Protein AF-A0A3S4YHD9-F1 (afdb_monomer)

Sequence (183 aa):
MLIAIYFLRNQIKPIQQLAEAAESFGRGRPLPKEFQPQGADEVRRAGIAFLRMRKRIERQIKQRTMMLSGVSHDLRTILTRFKLQLALANTDFDIKPLEQDVSDMQNMLEDYLAFAHGEGSESVKTFDLNALMQKFPPMPIFTNVNFPIVLKVLHTYKSALVPSPTSLIILYQMHFVMRTLST

Mean predicted aligned error: 16.51 Å

InterPro domains:
  IPR003660 HAMP domain [PF00672] (7-58)
  IPR003660 HAMP domain [PS50885] (9-62)
  IPR003660 HAMP domain [SM00304] (9-62)
  IPR003661 Signal transduction histidine kinase, dimerisation/phosphoacceptor domain [SM00388] (63-121)
  IPR003661 Signal transduction histidine kinase, dimerisation/phosphoacceptor domain [cd00082] (61-116)
  IPR036097 Signal transduction histidine kinase, dimerisation/phosphoacceptor domain superfamily [SSF47384] (48-119)
  IPR050980 Two-component sensor histidine kinase [PTHR44936] (2-134)

Organism: Bartonella vinsonii (NCBI:txid33047)

pLDDT: mean 72.31, std 20.73, range [28.72, 96.81]

Radius of gyration: 26.84 Å; Cα contacts (8 Å, |Δi|>4): 56; chains: 1; bounding box: 60×34×79 Å

Secondary structure (DSSP, 8-state):
-HHHHHHHHHHHHHHHHHHHHHHHHHTTPPPPTT----SSHHHHHHHHHHHHHHHHHHHHHHHHHHHHHHHHHHHHHHHHHHHHHHHT---SS--HHHHHHHHHHHHHHHHHHHHHH-STT-------HHHHHHHS---TT-SS----------SS-SS-----HHHHHHHHHHHHHHHHT--

Nearest PDB structures (foldseek):
  4cti-assembly1_D  TM=7.593E-01  e=7.939E-04  Archaeoglobus fulgidus
  4cti-assembly2_B  TM=7.396E-01  e=3.333E-03  Archaeoglobus fulgidus
  3zcc-assembly1_A  TM=6.642E-01  e=1.038E-02  Archaeoglobus fulgidus

Foldseek 3Di:
DVVVVVLVCQQVVLVVLLVQQLVCVVVVHDRDPPNAQDHDPVSSVVSVVVVVVSVVVVVVLVVVLVVLVVVLVVLVVVLVVVLVCLVPDPDPDDCVVVNVVSVVVNVVSVVVNDPSNDVPPPDPDDDDPVVVVVVDDPDPPPDDDPDPPPVPPDDPDPDDDDDDVVNVVVVVVVVVVVVVVPD

Solvent-accessible surface area (backbone atoms only — not comparable to full-atom values): 11254 Å² total; per-residue (Å²): 108,70,67,58,54,51,54,51,52,58,51,47,52,42,54,53,48,48,50,52,35,52,51,29,48,75,70,74,40,74,64,57,94,81,69,66,68,43,64,52,71,68,51,24,50,50,38,50,51,48,53,53,51,50,56,50,50,56,49,53,53,52,51,52,48,52,51,51,54,52,52,49,55,53,50,52,53,52,52,52,51,50,54,51,51,57,77,66,56,88,61,100,62,87,54,64,67,59,55,48,53,56,50,50,54,50,52,56,48,52,52,52,47,51,59,68,70,38,84,75,74,70,72,92,65,94,72,62,67,69,64,54,57,69,72,44,76,85,71,90,83,76,82,86,72,95,64,83,80,75,75,83,75,80,90,86,78,90,68,88,78,79,88,49,76,68,58,55,51,54,55,52,51,52,54,50,56,59,61,65,72,74,111

Structure (mmCIF, N/CA/C/O backbone):
data_AF-A0A3S4YHD9-F1
#
_entry.id   AF-A0A3S4YHD9-F1
#
loop_
_atom_site.group_PDB
_atom_site.id
_a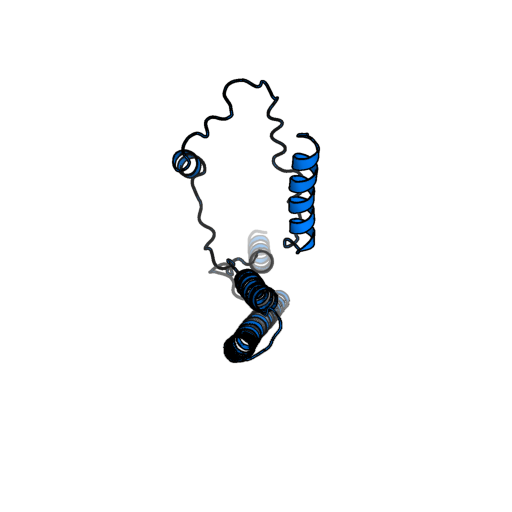tom_site.type_symbol
_atom_site.label_atom_id
_atom_site.label_alt_id
_atom_site.label_comp_id
_atom_site.label_asym_id
_atom_site.label_entity_id
_atom_site.label_seq_id
_atom_site.pdbx_PDB_ins_code
_atom_site.Cartn_x
_atom_site.Cartn_y
_atom_site.Cartn_z
_atom_site.occupancy
_atom_site.B_iso_or_equiv
_atom_site.auth_seq_id
_atom_site.auth_comp_id
_atom_site.auth_asym_id
_atom_site.auth_atom_id
_atom_site.pdbx_PDB_model_num
ATOM 1 N N . MET A 1 1 ? 29.961 3.317 -39.508 1.00 77.06 1 MET A N 1
ATOM 2 C CA . MET A 1 1 ? 30.140 3.393 -38.037 1.00 77.06 1 MET A CA 1
ATOM 3 C C . MET A 1 1 ? 29.088 4.265 -37.355 1.00 77.06 1 MET A C 1
ATOM 5 O O . MET A 1 1 ? 28.378 3.748 -36.506 1.00 77.06 1 MET A O 1
ATOM 9 N N . LEU A 1 2 ? 28.898 5.530 -37.755 1.00 88.56 2 LEU A N 1
ATOM 10 C CA . LEU A 1 2 ? 27.907 6.430 -37.130 1.00 88.56 2 LEU A CA 1
ATOM 11 C C . LEU A 1 2 ? 26.456 5.908 -37.170 1.00 88.56 2 LEU A C 1
ATOM 13 O O . LEU A 1 2 ? 25.762 5.963 -36.160 1.00 88.56 2 LEU A O 1
ATOM 17 N N . ILE A 1 3 ? 26.028 5.321 -38.294 1.00 84.00 3 ILE A N 1
ATOM 18 C CA . ILE A 1 3 ? 24.687 4.724 -38.439 1.00 84.00 3 ILE A CA 1
ATOM 19 C C . ILE A 1 3 ? 24.497 3.551 -37.461 1.00 84.00 3 ILE A C 1
ATOM 21 O O . ILE A 1 3 ? 23.483 3.477 -36.776 1.00 84.00 3 ILE A O 1
ATOM 25 N N . ALA A 1 4 ? 25.498 2.675 -37.321 1.00 80.75 4 ALA A N 1
ATOM 26 C CA . ALA A 1 4 ? 25.444 1.550 -36.385 1.00 80.75 4 ALA A CA 1
ATOM 27 C C . ALA A 1 4 ? 25.359 2.018 -34.920 1.00 80.75 4 ALA A C 1
ATOM 29 O O . ALA A 1 4 ? 24.565 1.483 -34.150 1.00 80.75 4 ALA A O 1
ATOM 30 N N . ILE A 1 5 ? 26.116 3.059 -34.550 1.00 84.06 5 ILE A N 1
ATOM 31 C CA . ILE A 1 5 ? 26.059 3.674 -33.213 1.00 84.06 5 ILE A CA 1
ATOM 32 C C . ILE A 1 5 ? 24.671 4.274 -32.949 1.00 84.06 5 ILE A C 1
ATOM 34 O O . ILE A 1 5 ? 24.128 4.109 -31.856 1.00 84.06 5 ILE A O 1
ATOM 38 N N . TYR A 1 6 ? 24.079 4.939 -33.943 1.00 85.31 6 TYR A N 1
ATOM 39 C CA . TYR A 1 6 ? 22.731 5.497 -33.840 1.00 85.31 6 TYR A CA 1
ATOM 40 C C . TYR A 1 6 ? 21.672 4.402 -33.631 1.00 85.31 6 TYR A C 1
ATOM 42 O O . TYR A 1 6 ? 20.875 4.490 -32.696 1.00 85.31 6 TYR A O 1
ATOM 50 N N . PHE A 1 7 ? 21.716 3.325 -34.424 1.00 82.06 7 PHE A N 1
ATOM 51 C CA . PHE A 1 7 ? 20.821 2.174 -34.270 1.00 82.06 7 PHE A CA 1
ATOM 52 C C . PHE A 1 7 ? 20.965 1.499 -32.899 1.00 82.06 7 PHE A C 1
ATOM 54 O O . PHE A 1 7 ? 19.960 1.248 -32.235 1.00 82.06 7 PHE A O 1
ATOM 61 N N . LEU A 1 8 ? 22.196 1.259 -32.434 1.00 81.88 8 LEU A N 1
ATOM 62 C CA . LEU A 1 8 ? 22.464 0.682 -31.111 1.00 81.88 8 LEU A CA 1
ATOM 63 C C . LEU A 1 8 ? 21.909 1.555 -29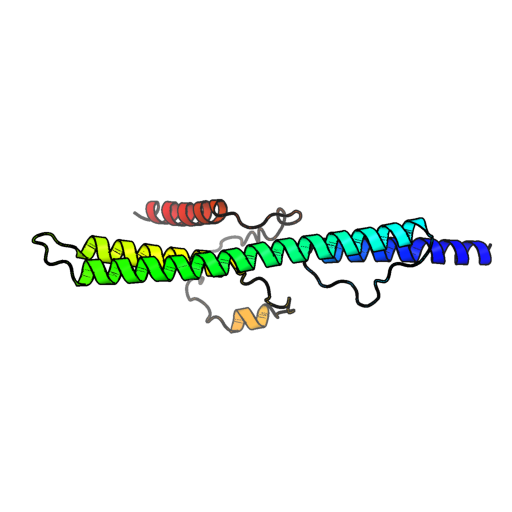.982 1.00 81.88 8 LEU A C 1
ATOM 65 O O . LEU A 1 8 ? 21.234 1.050 -29.086 1.00 81.88 8 LEU A O 1
ATOM 69 N N . ARG A 1 9 ? 22.123 2.874 -30.039 1.00 77.50 9 ARG A N 1
ATOM 70 C CA . ARG A 1 9 ? 21.560 3.802 -29.047 1.00 77.50 9 ARG A CA 1
ATOM 71 C C . ARG A 1 9 ? 20.034 3.772 -29.033 1.00 77.50 9 ARG A C 1
ATOM 73 O O . ARG A 1 9 ? 19.443 3.784 -27.953 1.00 77.50 9 ARG A O 1
ATOM 80 N N . ASN A 1 10 ? 19.404 3.683 -30.203 1.00 77.88 10 ASN A N 1
ATOM 81 C CA . ASN A 1 10 ? 17.950 3.607 -30.312 1.00 77.88 10 ASN A CA 1
ATOM 82 C C . ASN A 1 10 ? 17.375 2.284 -29.764 1.00 77.88 10 ASN A C 1
ATOM 84 O O . ASN A 1 10 ? 16.240 2.265 -29.296 1.00 77.88 10 ASN A O 1
ATOM 88 N N . GLN A 1 11 ? 18.154 1.197 -29.764 1.00 80.75 11 GLN A N 1
ATOM 89 C CA . GLN A 1 11 ? 17.757 -0.087 -29.168 1.00 80.75 11 GLN A CA 1
ATOM 90 C C . GLN A 1 11 ? 17.995 -0.161 -27.652 1.00 80.75 11 GLN A C 1
ATOM 92 O O . GLN A 1 11 ? 17.222 -0.797 -26.939 1.00 80.75 11 GLN A O 1
ATOM 97 N N . ILE A 1 12 ? 19.034 0.506 -27.141 1.00 85.62 12 ILE A N 1
ATOM 98 C CA . ILE A 1 12 ? 19.397 0.465 -25.714 1.00 85.62 12 ILE A CA 1
ATOM 99 C C . ILE A 1 12 ? 18.520 1.405 -24.875 1.00 85.62 12 ILE A C 1
ATOM 101 O O . ILE A 1 12 ? 18.136 1.055 -23.757 1.00 85.62 12 ILE A O 1
ATOM 105 N N . LYS A 1 13 ? 18.159 2.582 -25.404 1.00 88.31 13 LYS A N 1
ATOM 106 C CA . LYS A 1 13 ? 17.367 3.585 -24.669 1.00 88.31 13 LYS A CA 1
ATOM 107 C C . LYS A 1 13 ? 16.034 3.029 -24.118 1.00 88.31 13 LYS A C 1
ATOM 109 O O . LYS A 1 13 ? 15.761 3.251 -22.939 1.00 88.31 13 LYS A O 1
ATOM 114 N N . PRO A 1 14 ? 15.226 2.262 -24.878 1.00 88.50 14 PRO A N 1
ATOM 115 C CA . PRO A 1 14 ? 13.980 1.686 -24.365 1.00 88.50 14 PRO A CA 1
ATOM 116 C C . PRO A 1 14 ? 14.174 0.666 -23.232 1.00 88.50 14 PRO A C 1
ATOM 118 O O . PRO A 1 14 ? 13.319 0.549 -22.356 1.00 88.50 14 PRO A O 1
ATOM 121 N N . ILE A 1 15 ? 15.307 -0.045 -23.210 1.00 90.75 15 ILE A N 1
ATOM 122 C CA . ILE A 1 15 ? 15.641 -0.994 -22.136 1.00 90.75 15 ILE A CA 1
ATOM 123 C C . ILE A 1 15 ? 15.920 -0.237 -20.834 1.00 90.75 15 ILE A C 1
ATOM 125 O O . ILE A 1 15 ? 15.406 -0.609 -19.781 1.00 90.75 15 ILE A O 1
ATOM 129 N N . GLN A 1 16 ? 16.688 0.853 -20.911 1.00 90.75 16 GLN A N 1
ATOM 130 C CA . GLN A 1 16 ? 16.972 1.708 -19.754 1.00 90.75 16 GLN A CA 1
ATOM 131 C C . GLN A 1 16 ? 15.691 2.327 -19.186 1.00 90.75 16 GLN A C 1
ATOM 133 O O . GLN A 1 16 ? 15.480 2.294 -17.977 1.00 90.75 16 GLN A O 1
ATOM 138 N N . GLN A 1 17 ? 14.795 2.803 -20.056 1.00 91.75 17 GLN A N 1
ATOM 139 C CA . GLN A 1 17 ? 13.496 3.343 -19.641 1.00 91.75 17 GLN A CA 1
ATOM 140 C C . GLN A 1 17 ? 12.617 2.291 -18.948 1.00 91.75 17 GLN A C 1
ATOM 142 O O . GLN A 1 17 ? 11.952 2.602 -17.961 1.00 91.75 17 GLN A O 1
ATOM 147 N N . LEU A 1 18 ? 12.618 1.041 -19.427 1.00 92.88 18 LEU A N 1
ATOM 148 C CA . LEU A 1 18 ? 11.908 -0.058 -18.767 1.00 92.88 18 LEU A CA 1
ATOM 149 C C . LEU A 1 18 ? 12.493 -0.374 -17.384 1.00 92.88 18 LEU A C 1
ATOM 151 O O . LEU A 1 18 ? 11.732 -0.572 -16.437 1.00 92.88 18 LEU A O 1
ATOM 155 N N . ALA A 1 19 ? 13.820 -0.394 -17.257 1.00 92.56 19 ALA A N 1
ATOM 156 C CA . ALA A 1 19 ? 14.491 -0.621 -15.980 1.00 92.56 19 ALA A CA 1
ATOM 157 C C . ALA A 1 19 ? 14.166 0.488 -14.964 1.00 92.56 19 ALA A C 1
ATOM 159 O O . ALA A 1 19 ? 13.775 0.195 -13.835 1.00 92.56 19 ALA A O 1
ATOM 160 N N . GLU A 1 20 ? 14.235 1.753 -15.384 1.00 92.81 20 GLU A N 1
ATOM 161 C CA . GLU A 1 20 ? 13.899 2.908 -14.546 1.00 92.81 20 GLU A CA 1
ATOM 162 C C . GLU A 1 20 ? 12.425 2.898 -14.113 1.00 92.81 20 GLU A C 1
ATOM 164 O O . GLU A 1 20 ? 12.102 3.187 -12.956 1.00 92.81 20 GLU A O 1
ATOM 169 N N . ALA A 1 21 ? 11.516 2.525 -15.017 1.00 92.69 21 ALA A N 1
ATOM 170 C CA . ALA A 1 21 ? 10.100 2.376 -14.708 1.00 92.69 21 ALA A CA 1
ATOM 171 C C . ALA A 1 21 ? 9.850 1.265 -13.674 1.00 92.69 21 ALA A C 1
ATOM 173 O O . ALA A 1 21 ? 9.070 1.463 -12.737 1.00 92.69 21 ALA A O 1
ATOM 174 N N . ALA A 1 22 ? 10.527 0.122 -13.812 1.00 92.81 22 ALA A N 1
ATOM 175 C CA . ALA A 1 22 ? 10.431 -0.989 -12.870 1.00 92.81 22 ALA A CA 1
ATOM 176 C C . ALA A 1 22 ? 10.993 -0.628 -11.489 1.00 92.81 22 ALA A C 1
ATOM 178 O O . ALA A 1 22 ? 10.355 -0.914 -10.476 1.00 92.81 22 ALA A O 1
ATOM 179 N N . GLU A 1 23 ? 12.136 0.055 -11.437 1.00 92.38 23 GLU A N 1
ATOM 180 C CA . GLU A 1 23 ? 12.730 0.525 -10.187 1.00 92.38 23 GLU A CA 1
ATOM 181 C C . GLU A 1 23 ? 11.860 1.590 -9.508 1.00 92.38 23 GLU A C 1
ATOM 183 O O . GLU A 1 23 ? 11.643 1.546 -8.296 1.00 92.38 23 GLU A O 1
ATOM 188 N N . SER A 1 24 ? 11.319 2.534 -10.279 1.00 89.69 24 SER A N 1
ATOM 189 C CA . SER A 1 24 ? 10.412 3.559 -9.759 1.00 89.69 24 SER A CA 1
ATOM 190 C C . SER A 1 24 ? 9.160 2.934 -9.154 1.00 89.69 24 SER A C 1
ATOM 192 O O . SER A 1 24 ? 8.824 3.252 -8.013 1.00 89.69 24 SER A O 1
ATOM 194 N N . PHE A 1 25 ? 8.545 1.977 -9.854 1.00 89.44 25 PHE A N 1
ATOM 195 C CA . PHE A 1 25 ? 7.406 1.226 -9.331 1.00 89.44 25 PHE A CA 1
ATOM 196 C C . PHE A 1 25 ? 7.767 0.418 -8.075 1.00 89.44 25 PHE A C 1
ATOM 198 O O . PHE A 1 25 ? 7.026 0.457 -7.096 1.00 89.44 25 PHE A O 1
ATOM 205 N N . GLY A 1 26 ? 8.923 -0.255 -8.057 1.00 86.19 26 GLY A N 1
ATOM 206 C CA . GLY A 1 26 ? 9.402 -1.003 -6.888 1.00 86.19 26 GLY A CA 1
ATOM 207 C C . GLY A 1 26 ? 9.633 -0.133 -5.647 1.00 86.19 26 GLY A C 1
ATOM 208 O O . GLY A 1 26 ? 9.533 -0.624 -4.527 1.00 86.19 26 GLY A O 1
ATOM 209 N N . ARG A 1 27 ? 9.883 1.168 -5.831 1.00 87.94 27 ARG A N 1
ATOM 210 C CA . ARG A 1 27 ? 10.005 2.163 -4.752 1.00 87.94 27 ARG A CA 1
ATOM 211 C C . ARG A 1 27 ? 8.685 2.877 -4.421 1.00 87.94 27 ARG A C 1
ATOM 213 O O . ARG A 1 27 ? 8.711 3.863 -3.693 1.00 87.94 27 ARG A O 1
ATOM 220 N N . GLY A 1 28 ? 7.555 2.447 -4.988 1.00 84.12 28 GLY A N 1
ATOM 221 C CA . GLY A 1 28 ? 6.253 3.098 -4.797 1.00 84.12 28 GLY A CA 1
ATOM 222 C C . GLY A 1 28 ? 6.150 4.495 -5.422 1.00 84.12 28 GLY A C 1
ATOM 223 O O . GLY A 1 28 ? 5.236 5.249 -5.102 1.00 84.12 28 GLY A O 1
ATOM 224 N N . ARG A 1 29 ? 7.083 4.865 -6.307 1.00 83.88 29 ARG A N 1
ATOM 225 C CA . ARG A 1 29 ? 7.071 6.154 -7.006 1.00 83.88 29 ARG A CA 1
ATOM 226 C C . ARG A 1 29 ? 6.193 6.068 -8.257 1.00 83.88 29 ARG A C 1
ATOM 228 O O . ARG A 1 29 ? 6.061 4.986 -8.839 1.00 83.88 29 ARG A O 1
ATOM 235 N N . PRO A 1 30 ? 5.611 7.195 -8.708 1.00 81.94 30 PRO A N 1
ATOM 236 C CA . PRO A 1 30 ? 4.909 7.224 -9.981 1.00 81.94 30 PRO A CA 1
ATOM 237 C C . PRO A 1 30 ? 5.847 6.810 -11.118 1.00 81.94 30 PRO A C 1
ATOM 239 O O . PRO A 1 30 ? 7.065 6.993 -11.046 1.00 81.94 30 PRO A O 1
ATOM 242 N N . LEU A 1 31 ? 5.267 6.260 -12.185 1.00 86.44 31 LEU A N 1
ATOM 243 C CA . LEU A 1 31 ? 6.024 5.972 -13.397 1.00 86.44 31 LEU A CA 1
ATOM 244 C C . LEU A 1 31 ? 6.658 7.260 -13.950 1.00 86.44 31 LEU A C 1
ATOM 246 O O . LEU A 1 31 ? 6.025 8.320 -13.884 1.00 86.44 31 LEU A O 1
ATOM 250 N N . PRO A 1 32 ? 7.857 7.173 -14.552 1.00 85.50 32 PRO A N 1
ATOM 251 C CA . PRO A 1 32 ? 8.416 8.280 -15.317 1.00 85.50 32 PRO A CA 1
ATOM 252 C C . PRO A 1 32 ? 7.404 8.761 -16.364 1.00 85.50 32 PRO A C 1
ATOM 254 O O . PRO A 1 32 ? 6.798 7.941 -17.058 1.00 85.50 32 PRO A O 1
ATOM 257 N N . LYS A 1 33 ? 7.221 10.084 -16.496 1.00 76.25 33 LYS A N 1
ATOM 258 C CA . LYS A 1 33 ? 6.221 10.687 -17.406 1.00 76.25 33 LYS A CA 1
ATOM 259 C C . LYS A 1 33 ? 6.366 10.226 -18.862 1.00 76.25 33 LYS A C 1
ATOM 261 O O . LYS A 1 33 ? 5.391 10.219 -19.603 1.00 76.25 33 LYS A O 1
ATOM 266 N N . GLU A 1 34 ? 7.572 9.835 -19.253 1.00 76.56 34 GLU A N 1
ATOM 267 C CA . GLU A 1 34 ? 7.925 9.454 -20.621 1.00 76.56 34 GLU A CA 1
ATOM 268 C C . GLU A 1 34 ? 7.898 7.938 -20.862 1.00 76.56 34 GLU A C 1
ATOM 270 O O . GLU A 1 34 ? 8.195 7.491 -21.971 1.00 76.56 34 GLU A O 1
ATOM 275 N N . PHE A 1 35 ? 7.571 7.117 -19.856 1.00 86.88 35 PHE A N 1
ATOM 276 C CA . PHE A 1 35 ? 7.608 5.669 -20.034 1.00 86.88 35 PHE A CA 1
ATOM 277 C C . PHE A 1 35 ? 6.445 5.180 -20.904 1.00 86.88 35 PHE A C 1
ATOM 279 O O . PHE A 1 35 ? 5.291 5.122 -20.473 1.00 86.88 35 PHE A O 1
ATOM 286 N N . GLN A 1 36 ? 6.777 4.759 -22.122 1.00 88.19 36 GLN A N 1
ATOM 287 C CA . GLN A 1 36 ? 5.880 4.060 -23.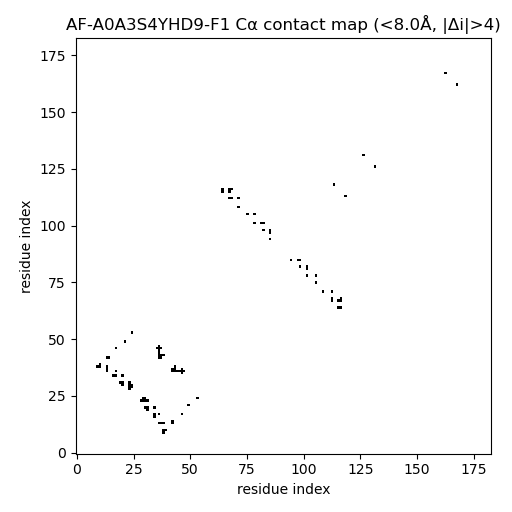033 1.00 88.19 36 GLN A CA 1
ATOM 288 C C . GLN A 1 36 ? 6.590 2.820 -23.586 1.00 88.19 36 GLN A C 1
ATOM 290 O O . GLN A 1 36 ? 7.784 2.893 -23.887 1.00 88.19 36 GLN A O 1
ATOM 295 N N . PRO A 1 37 ? 5.903 1.671 -23.733 1.00 90.56 37 PRO A N 1
ATOM 296 C CA . PRO A 1 37 ? 6.501 0.502 -24.366 1.00 90.56 37 PRO A CA 1
ATOM 297 C C . PRO A 1 37 ? 6.891 0.821 -25.816 1.00 90.56 37 PRO A C 1
ATOM 299 O O . PRO A 1 37 ? 6.028 0.996 -26.673 1.00 90.56 37 PRO A O 1
ATOM 302 N N . GLN A 1 38 ? 8.193 0.881 -26.092 1.00 87.44 38 GLN A N 1
ATOM 303 C CA . GLN A 1 38 ? 8.753 1.233 -27.400 1.00 87.44 38 GLN A CA 1
ATOM 304 C C . GLN A 1 38 ? 10.067 0.481 -27.663 1.00 87.44 38 GLN A C 1
ATOM 306 O O . GLN A 1 38 ? 10.554 -0.245 -26.798 1.00 87.44 38 GLN A O 1
ATOM 311 N N . GLY A 1 39 ? 10.638 0.641 -28.858 1.00 87.44 39 GLY A N 1
ATOM 312 C CA . GLY A 1 39 ? 11.851 -0.069 -29.277 1.00 87.44 39 GLY A CA 1
ATOM 313 C C . GLY A 1 39 ? 11.562 -1.408 -29.953 1.00 87.44 39 GLY A C 1
ATOM 314 O O . GLY A 1 39 ? 10.497 -1.579 -30.551 1.00 87.44 39 GLY A O 1
ATOM 315 N N . ALA A 1 40 ? 12.520 -2.335 -29.865 1.00 88.56 40 ALA A N 1
ATOM 316 C CA . ALA A 1 40 ? 12.408 -3.688 -30.409 1.00 88.56 40 ALA A CA 1
ATOM 317 C C . ALA A 1 40 ? 11.173 -4.432 -29.872 1.00 88.56 40 ALA A C 1
ATOM 319 O O . ALA A 1 40 ? 10.679 -4.143 -28.776 1.00 88.56 40 ALA A O 1
ATOM 320 N N . ASP A 1 41 ? 10.674 -5.400 -30.639 1.00 90.75 41 ASP A N 1
ATOM 321 C CA . ASP A 1 41 ? 9.434 -6.116 -30.328 1.00 90.75 41 ASP A CA 1
ATOM 322 C C . ASP A 1 41 ? 9.497 -6.838 -28.972 1.00 90.75 41 ASP A C 1
ATOM 324 O O . ASP A 1 41 ? 8.519 -6.851 -28.221 1.00 90.75 41 ASP A O 1
ATOM 328 N N . GLU A 1 42 ? 10.653 -7.382 -28.596 1.00 91.50 42 GLU A N 1
ATOM 329 C CA . GLU A 1 42 ? 10.911 -8.003 -27.292 1.00 91.50 42 GLU A CA 1
ATOM 330 C C . GLU A 1 42 ? 10.746 -6.998 -26.150 1.00 91.50 42 GLU A C 1
ATOM 332 O O . GLU A 1 42 ? 10.023 -7.265 -25.188 1.00 91.50 42 GLU A O 1
ATOM 337 N N . VAL A 1 43 ? 11.367 -5.822 -26.277 1.00 92.06 43 VAL A N 1
ATOM 338 C CA . VAL A 1 43 ? 11.342 -4.770 -25.248 1.00 92.06 43 VAL A CA 1
ATOM 339 C C . VAL A 1 43 ? 9.939 -4.190 -25.118 1.00 92.06 43 VAL A C 1
ATOM 341 O O . VAL A 1 43 ? 9.442 -3.995 -24.007 1.00 92.06 43 VAL A O 1
ATOM 344 N N . ARG A 1 44 ? 9.244 -3.995 -26.243 1.00 92.81 44 ARG A N 1
ATOM 345 C CA . ARG A 1 44 ? 7.852 -3.538 -26.259 1.00 92.81 44 ARG A CA 1
ATOM 346 C C . ARG A 1 44 ? 6.929 -4.538 -25.564 1.00 92.81 44 ARG A C 1
ATOM 348 O O . ARG A 1 44 ? 6.129 -4.142 -24.715 1.00 92.81 44 ARG A O 1
ATOM 355 N N . ARG A 1 45 ? 7.062 -5.838 -25.863 1.00 96.06 45 ARG A N 1
ATOM 356 C CA . ARG A 1 45 ? 6.301 -6.907 -25.189 1.00 96.06 45 ARG A CA 1
ATOM 357 C C . ARG A 1 45 ? 6.591 -6.949 -23.690 1.00 96.06 45 ARG A C 1
ATOM 359 O O . ARG A 1 45 ? 5.645 -7.028 -22.904 1.00 96.06 45 ARG A O 1
ATOM 366 N N . ALA A 1 46 ? 7.857 -6.834 -23.291 1.00 95.50 46 ALA A N 1
ATOM 367 C CA . ALA A 1 46 ? 8.250 -6.774 -21.885 1.00 95.50 46 ALA A CA 1
ATOM 368 C C . ALA A 1 46 ? 7.640 -5.553 -21.174 1.00 95.50 46 ALA A C 1
ATOM 370 O O . ALA A 1 46 ? 7.065 -5.695 -20.096 1.00 95.50 46 ALA A O 1
ATOM 371 N N . GLY A 1 47 ? 7.664 -4.376 -21.807 1.00 95.06 47 GLY A N 1
ATOM 372 C CA . GLY A 1 47 ? 7.033 -3.164 -21.281 1.00 95.06 47 GLY A CA 1
ATOM 373 C C . GLY A 1 47 ? 5.520 -3.302 -21.096 1.00 95.06 47 GLY A C 1
ATOM 374 O O . GLY A 1 47 ? 4.983 -2.918 -20.057 1.00 95.06 47 GLY A O 1
ATOM 375 N N . ILE A 1 48 ? 4.821 -3.922 -22.051 1.00 96.25 48 ILE A N 1
ATOM 376 C CA . ILE A 1 48 ? 3.381 -4.211 -21.929 1.00 96.25 48 ILE A CA 1
ATOM 377 C C . ILE A 1 48 ? 3.112 -5.198 -20.784 1.00 96.25 48 ILE A C 1
ATOM 379 O O . ILE A 1 48 ? 2.189 -4.991 -19.990 1.00 96.25 48 ILE A O 1
ATOM 383 N N . ALA A 1 49 ? 3.910 -6.264 -20.673 1.00 96.81 49 ALA A N 1
ATOM 384 C CA . ALA A 1 49 ? 3.787 -7.244 -19.597 1.00 96.81 49 ALA A CA 1
ATOM 385 C C . ALA A 1 49 ? 4.023 -6.605 -18.219 1.00 96.81 49 ALA A C 1
ATOM 387 O O . ALA A 1 49 ? 3.243 -6.840 -17.293 1.00 96.81 49 ALA A O 1
ATOM 388 N N . PHE A 1 50 ? 5.024 -5.729 -18.107 1.00 95.62 50 PHE A N 1
ATOM 389 C CA . PHE A 1 50 ? 5.292 -4.937 -16.910 1.00 95.62 50 PHE A CA 1
ATOM 390 C C . PHE A 1 50 ? 4.097 -4.051 -16.533 1.00 95.62 50 PHE A C 1
ATOM 392 O O . PHE A 1 50 ? 3.626 -4.108 -15.397 1.00 95.62 50 PHE A O 1
ATOM 399 N N . LEU A 1 51 ? 3.531 -3.295 -17.481 1.00 94.56 51 LEU A N 1
ATOM 400 C CA . LEU A 1 51 ? 2.353 -2.459 -17.217 1.00 94.56 51 LEU A CA 1
ATOM 401 C C . LEU A 1 51 ? 1.141 -3.283 -16.766 1.00 94.56 51 LEU A C 1
ATOM 403 O O . LEU A 1 51 ? 0.391 -2.856 -15.883 1.00 94.56 51 LEU A O 1
ATOM 407 N N . ARG A 1 52 ? 0.954 -4.479 -17.334 1.00 96.31 52 ARG A N 1
ATOM 408 C CA . ARG A 1 52 ? -0.105 -5.408 -16.919 1.00 96.31 52 ARG A CA 1
ATOM 409 C C . ARG A 1 52 ? 0.128 -5.926 -15.498 1.00 96.31 52 ARG A C 1
ATOM 411 O O . ARG A 1 52 ? -0.817 -5.956 -14.709 1.00 96.31 52 ARG A O 1
ATOM 418 N N . MET A 1 53 ? 1.364 -6.297 -15.164 1.00 96.31 53 MET A N 1
ATOM 419 C CA . MET A 1 53 ? 1.753 -6.722 -13.817 1.00 96.31 53 MET A CA 1
ATOM 420 C C . MET A 1 53 ? 1.518 -5.606 -12.797 1.00 96.31 53 MET A C 1
ATOM 422 O O . MET A 1 53 ? 0.857 -5.846 -11.789 1.00 96.31 53 MET A O 1
ATOM 426 N N . ARG A 1 54 ? 1.974 -4.384 -13.093 1.00 93.56 54 ARG A N 1
ATOM 427 C CA . ARG A 1 54 ? 1.752 -3.192 -12.267 1.00 93.56 54 ARG A CA 1
ATOM 428 C C . ARG A 1 54 ? 0.271 -2.993 -11.964 1.00 93.56 54 ARG A C 1
ATOM 430 O O . ARG A 1 54 ? -0.122 -2.973 -10.803 1.00 93.56 54 ARG A O 1
ATOM 437 N N . LYS A 1 55 ? -0.563 -2.944 -13.007 1.00 94.00 55 LYS A N 1
ATOM 438 C CA . LYS A 1 55 ? -2.015 -2.757 -12.871 1.00 94.00 55 LYS A CA 1
ATOM 439 C C . LYS A 1 55 ? -2.660 -3.855 -12.020 1.00 94.00 55 LYS A C 1
ATOM 441 O O . LYS A 1 55 ? -3.612 -3.590 -11.291 1.00 94.00 55 LYS A O 1
ATOM 446 N N . ARG A 1 56 ? -2.169 -5.096 -12.116 1.00 95.44 56 ARG A N 1
ATOM 447 C CA . ARG A 1 56 ? -2.635 -6.211 -11.279 1.00 95.44 56 ARG A CA 1
ATOM 448 C C . ARG A 1 56 ? -2.272 -5.998 -9.808 1.00 95.44 56 ARG A C 1
ATOM 450 O O . ARG A 1 56 ? -3.145 -6.169 -8.966 1.00 95.44 56 ARG A O 1
ATOM 457 N N . ILE A 1 57 ? -1.036 -5.601 -9.515 1.00 93.12 57 ILE A N 1
ATOM 458 C CA . ILE A 1 57 ? -0.573 -5.339 -8.144 1.00 93.12 57 ILE A CA 1
ATOM 459 C C . ILE A 1 57 ? -1.341 -4.163 -7.530 1.00 93.12 57 ILE A C 1
ATOM 461 O O . ILE A 1 57 ? -1.888 -4.299 -6.441 1.00 93.12 57 ILE A O 1
ATOM 465 N N . GLU A 1 58 ? -1.473 -3.048 -8.250 1.00 90.31 58 GLU A N 1
ATOM 466 C CA . GLU A 1 58 ? -2.238 -1.876 -7.795 1.00 90.31 58 GLU A CA 1
ATOM 467 C C . GLU A 1 58 ? -3.692 -2.248 -7.454 1.00 90.31 58 GLU A C 1
ATOM 469 O O . GLU A 1 58 ? -4.224 -1.841 -6.422 1.00 90.31 58 GLU A O 1
ATOM 474 N N . ARG A 1 59 ? -4.334 -3.080 -8.286 1.00 92.19 59 ARG A N 1
ATOM 475 C CA . ARG A 1 59 ? -5.683 -3.599 -8.009 1.00 92.19 59 ARG A CA 1
ATOM 476 C C . ARG 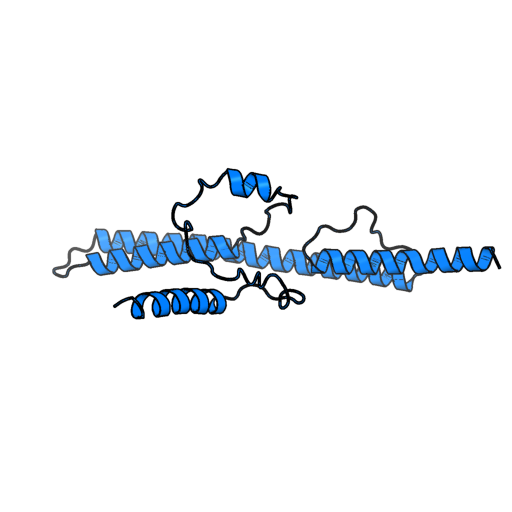A 1 59 ? -5.728 -4.472 -6.759 1.00 92.19 59 ARG A C 1
ATOM 478 O O . ARG A 1 59 ? -6.647 -4.305 -5.968 1.00 92.19 59 ARG A O 1
ATOM 485 N N . GLN A 1 60 ? -4.765 -5.376 -6.576 1.00 90.69 60 GLN A N 1
ATOM 486 C CA . GLN A 1 60 ? -4.701 -6.240 -5.393 1.00 90.69 60 GLN A CA 1
ATOM 487 C C . GLN A 1 60 ? -4.519 -5.431 -4.106 1.00 90.69 60 GLN A C 1
ATOM 489 O O . GLN A 1 60 ? -5.176 -5.720 -3.109 1.00 90.69 60 GLN A O 1
ATOM 494 N N . ILE A 1 61 ? -3.675 -4.396 -4.138 1.00 86.75 61 ILE A N 1
ATOM 495 C CA . ILE A 1 61 ? -3.503 -3.469 -3.013 1.00 86.75 61 ILE A CA 1
ATOM 496 C C . ILE A 1 61 ? -4.830 -2.760 -2.728 1.00 86.75 61 ILE A C 1
ATOM 498 O O . ILE A 1 61 ? -5.335 -2.848 -1.613 1.00 86.75 61 ILE A O 1
ATOM 502 N N . LYS A 1 62 ? -5.460 -2.161 -3.749 1.00 86.38 62 LYS A N 1
ATOM 503 C CA . LYS A 1 62 ? -6.748 -1.468 -3.596 1.00 86.38 62 LYS A CA 1
ATOM 504 C C . LYS A 1 62 ? -7.840 -2.377 -3.022 1.00 86.38 62 LYS A C 1
ATOM 506 O O . LYS A 1 62 ? -8.606 -1.945 -2.168 1.00 86.38 62 LYS A O 1
ATOM 511 N N . GLN A 1 63 ? -7.918 -3.625 -3.482 1.00 87.94 63 GLN A N 1
ATOM 512 C CA . GLN A 1 63 ? -8.883 -4.606 -2.979 1.00 87.94 63 GLN A CA 1
ATOM 513 C C . GLN A 1 63 ? -8.652 -4.932 -1.499 1.00 87.94 63 GLN A C 1
ATOM 515 O O . GLN A 1 63 ? -9.615 -4.969 -0.738 1.00 87.94 63 GLN A O 1
ATOM 520 N N . ARG A 1 64 ? -7.395 -5.117 -1.075 1.00 83.31 64 ARG A N 1
ATOM 521 C CA . ARG A 1 64 ? -7.056 -5.366 0.336 1.00 83.31 64 ARG A CA 1
ATOM 522 C C . ARG A 1 64 ? -7.407 -4.175 1.225 1.00 83.31 64 ARG A C 1
ATOM 524 O O . ARG A 1 64 ? -8.027 -4.371 2.264 1.00 83.31 64 ARG A O 1
ATOM 531 N N . THR A 1 65 ? -7.088 -2.954 0.797 1.00 82.12 65 THR A N 1
ATOM 532 C CA . THR A 1 65 ? -7.444 -1.736 1.541 1.00 82.12 65 THR A CA 1
ATOM 533 C C . THR A 1 65 ? -8.962 -1.552 1.631 1.00 82.12 65 THR A C 1
ATOM 535 O O . THR A 1 65 ? -9.484 -1.217 2.689 1.00 82.12 65 THR A O 1
ATOM 538 N N . MET A 1 66 ? -9.698 -1.834 0.551 1.00 82.06 66 MET A N 1
ATOM 539 C CA . MET A 1 66 ? -11.161 -1.743 0.553 1.00 82.06 66 MET A CA 1
ATOM 540 C C . MET A 1 66 ? -11.806 -2.779 1.483 1.00 82.06 66 MET A C 1
ATOM 542 O O . MET A 1 66 ? -12.727 -2.443 2.223 1.00 82.06 66 MET A O 1
ATOM 546 N N . MET A 1 67 ? -11.303 -4.018 1.486 1.00 84.75 67 MET A N 1
ATOM 547 C CA . MET A 1 67 ? -11.754 -5.054 2.418 1.00 84.75 67 MET A CA 1
ATOM 548 C C . MET A 1 67 ? -11.518 -4.632 3.872 1.00 84.75 67 MET A C 1
ATOM 550 O O . MET A 1 67 ? -12.407 -4.785 4.702 1.00 84.75 67 MET A O 1
ATOM 554 N N . LEU A 1 68 ? -10.348 -4.063 4.170 1.00 82.62 68 LEU A N 1
ATOM 555 C CA . LEU A 1 68 ? -10.009 -3.596 5.511 1.00 82.62 68 LEU A CA 1
ATOM 556 C C . LEU A 1 68 ? -10.962 -2.494 6.006 1.00 82.62 68 LEU A C 1
ATOM 558 O O . LEU A 1 68 ? -11.382 -2.512 7.161 1.00 82.62 68 LEU A O 1
ATOM 562 N N . SER A 1 69 ? -11.343 -1.567 5.125 1.00 81.94 69 SER A N 1
ATOM 563 C CA . SER A 1 69 ? -12.347 -0.541 5.426 1.00 81.94 69 SER A CA 1
ATOM 564 C C . SER A 1 69 ? -13.724 -1.147 5.738 1.00 81.94 69 SER A C 1
ATOM 566 O O . SER A 1 69 ? -14.374 -0.736 6.698 1.00 81.94 69 SER A O 1
ATOM 568 N N . GLY A 1 70 ? -14.143 -2.175 4.991 1.00 84.25 70 GLY A N 1
ATOM 569 C CA . GLY A 1 70 ? -15.386 -2.907 5.268 1.00 84.25 70 GLY A CA 1
ATOM 570 C C . GLY A 1 70 ? -15.365 -3.617 6.625 1.00 84.25 70 GLY A C 1
ATOM 571 O O . GLY A 1 70 ? -16.276 -3.443 7.428 1.00 84.25 70 GLY A O 1
ATOM 572 N N . VAL A 1 71 ? -14.279 -4.333 6.933 1.00 86.38 71 VAL A N 1
ATOM 573 C CA . VAL A 1 71 ? -14.114 -5.013 8.230 1.00 86.38 71 VAL A CA 1
ATOM 574 C C . VAL A 1 71 ? -14.111 -4.010 9.389 1.00 86.38 71 VAL A C 1
ATOM 576 O O . VAL A 1 71 ? -14.747 -4.256 10.408 1.00 86.38 71 VAL A O 1
ATOM 579 N N . SER A 1 72 ? -13.454 -2.855 9.233 1.00 85.06 72 SER A N 1
ATOM 580 C CA . SER A 1 72 ? -13.492 -1.765 10.220 1.00 85.06 72 SER A CA 1
ATOM 581 C C . SER A 1 72 ? -14.915 -1.322 10.553 1.00 85.06 72 SER A C 1
ATOM 583 O O . SER A 1 72 ? -15.265 -1.173 11.726 1.00 85.06 72 SER A O 1
ATOM 585 N N . HIS A 1 73 ? -15.725 -1.098 9.520 1.00 87.12 73 HIS A N 1
ATOM 586 C CA . HIS A 1 73 ? -17.096 -0.636 9.671 1.00 87.12 73 HIS A CA 1
ATOM 587 C C . HIS A 1 73 ? -17.943 -1.639 10.470 1.00 87.12 73 HIS A C 1
ATOM 589 O O . HIS A 1 73 ? -18.659 -1.261 11.405 1.00 87.12 73 HIS A O 1
ATOM 595 N N . ASP A 1 74 ? -17.811 -2.924 10.153 1.00 89.56 74 ASP A N 1
ATOM 596 C CA . ASP A 1 74 ? -18.557 -3.987 10.824 1.00 89.56 74 ASP A CA 1
ATOM 597 C C . ASP A 1 74 ? -18.095 -4.162 12.277 1.00 89.56 74 ASP A C 1
ATOM 599 O O . ASP A 1 74 ? -18.925 -4.267 13.185 1.00 89.56 74 ASP A O 1
ATOM 603 N N . LEU A 1 75 ? -16.781 -4.086 12.525 1.00 88.25 75 LEU A N 1
ATOM 604 C CA . LEU A 1 75 ? -16.215 -4.135 13.873 1.00 88.25 75 LEU A CA 1
ATOM 605 C C . LEU A 1 75 ? -16.691 -2.963 14.746 1.00 88.25 75 LEU A C 1
ATOM 607 O O . LEU A 1 75 ? -17.078 -3.162 15.898 1.00 88.25 75 LEU A O 1
ATOM 611 N N . ARG A 1 76 ? -16.755 -1.743 14.199 1.00 84.75 76 ARG A N 1
ATOM 612 C CA . ARG A 1 76 ? -17.305 -0.580 14.919 1.00 84.75 76 ARG A CA 1
ATOM 613 C C . ARG A 1 76 ? -18.766 -0.801 15.314 1.00 84.75 76 ARG A C 1
ATOM 615 O O . ARG A 1 76 ? -19.175 -0.441 16.419 1.00 84.75 76 ARG A O 1
ATOM 622 N N . THR A 1 77 ? -19.541 -1.416 14.425 1.00 91.19 77 THR A N 1
ATOM 623 C CA . THR A 1 77 ? -20.957 -1.716 14.659 1.00 91.19 77 THR A CA 1
ATOM 624 C C . THR A 1 77 ? -21.138 -2.724 15.799 1.00 91.19 77 THR A C 1
ATOM 626 O O . THR A 1 77 ? -21.959 -2.488 16.690 1.00 91.19 77 THR A O 1
ATOM 629 N N . ILE A 1 78 ? -20.353 -3.810 15.836 1.00 91.75 78 ILE A N 1
ATOM 630 C CA . ILE A 1 78 ? -20.440 -4.793 16.933 1.00 91.75 78 ILE A CA 1
ATOM 631 C C . ILE A 1 78 ? -19.918 -4.232 18.263 1.00 91.75 78 ILE A C 1
ATOM 633 O O . ILE A 1 78 ? -20.538 -4.479 19.294 1.00 91.75 78 ILE A O 1
ATOM 637 N N . LEU A 1 79 ? -18.852 -3.423 18.256 1.00 89.00 79 LEU A N 1
ATOM 638 C CA . LEU A 1 79 ? -18.304 -2.815 19.476 1.00 89.00 79 LEU A CA 1
ATOM 639 C C . LEU A 1 79 ? -19.288 -1.818 20.088 1.00 89.00 79 LEU A C 1
ATOM 641 O O . LEU A 1 79 ? -19.492 -1.806 21.298 1.00 89.00 79 LEU A O 1
ATOM 645 N N . THR A 1 80 ? -19.970 -1.038 19.249 1.00 88.12 80 THR A N 1
ATOM 646 C CA . THR A 1 80 ? -21.019 -0.114 19.700 1.00 88.12 80 THR A CA 1
ATOM 647 C C . THR A 1 80 ? -22.203 -0.877 20.293 1.00 88.12 80 THR A C 1
ATOM 649 O O . THR A 1 80 ? -22.737 -0.483 21.329 1.00 88.12 80 THR A O 1
ATOM 652 N N . ARG A 1 81 ? -22.590 -2.008 19.686 1.00 91.19 81 ARG A N 1
ATOM 653 C CA . ARG A 1 81 ? -23.623 -2.890 20.245 1.00 91.19 81 ARG A CA 1
ATOM 654 C C . ARG A 1 81 ? -23.208 -3.451 21.607 1.00 91.19 81 ARG A C 1
ATOM 656 O O . ARG A 1 81 ? -24.038 -3.451 22.510 1.00 91.19 81 ARG A O 1
ATOM 663 N N . PHE A 1 82 ? -21.961 -3.893 21.772 1.00 88.38 82 PHE A N 1
ATOM 664 C CA . PHE A 1 82 ? -21.469 -4.374 23.066 1.00 88.38 82 PHE A CA 1
ATOM 665 C C . PHE A 1 82 ? -21.444 -3.274 24.126 1.00 88.38 82 PHE A C 1
ATOM 667 O O . PHE A 1 82 ? -21.935 -3.508 25.227 1.00 88.38 82 PHE A O 1
ATOM 674 N N . LYS A 1 83 ? -20.988 -2.060 23.789 1.00 85.81 83 LYS A N 1
ATOM 675 C CA . LYS A 1 83 ? -21.063 -0.904 24.700 1.00 85.81 83 LYS A CA 1
ATOM 676 C C . LYS A 1 83 ? -22.498 -0.638 25.163 1.00 85.81 83 LYS A C 1
ATOM 678 O O . LYS A 1 83 ? -22.726 -0.437 26.348 1.00 85.81 83 LYS A O 1
ATOM 683 N N . LEU A 1 84 ? -23.473 -0.694 24.252 1.00 87.44 84 LEU A N 1
ATOM 684 C CA . LEU 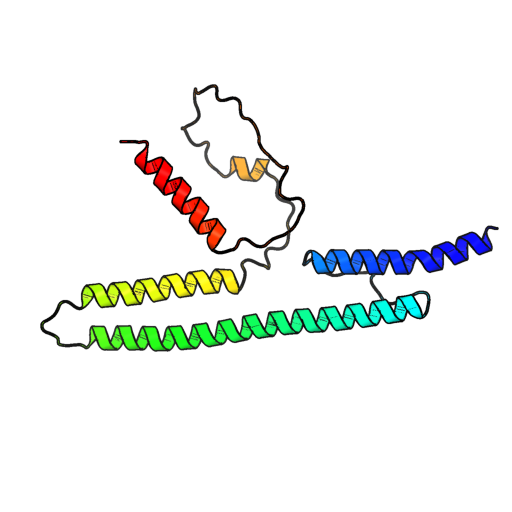A 1 84 ? -24.884 -0.509 24.600 1.00 87.44 84 LEU A CA 1
ATOM 685 C C . LEU A 1 84 ? -25.420 -1.638 25.495 1.00 87.44 84 LEU A C 1
ATOM 687 O O . LEU A 1 84 ? -26.171 -1.369 26.425 1.00 87.44 84 LEU A O 1
ATOM 691 N N . GLN A 1 85 ? -25.050 -2.892 25.224 1.00 87.56 85 GLN A N 1
ATOM 692 C CA . GLN A 1 85 ? -25.463 -4.030 26.050 1.00 87.56 85 GLN A CA 1
ATOM 693 C C . GLN A 1 85 ? -24.906 -3.936 27.469 1.00 87.56 85 GLN A C 1
ATOM 695 O O . GLN A 1 85 ? -25.652 -4.200 28.405 1.00 87.56 85 GLN A O 1
ATOM 700 N N . LEU A 1 86 ? -23.643 -3.527 27.625 1.00 87.94 86 LEU A N 1
ATOM 701 C CA . LEU A 1 86 ? -23.034 -3.285 28.933 1.00 87.94 86 LEU A CA 1
ATOM 702 C C . LEU A 1 86 ? -23.727 -2.126 29.658 1.00 87.94 86 LEU A C 1
ATOM 704 O O . LEU A 1 86 ? -24.163 -2.306 30.788 1.00 87.94 86 LEU A O 1
ATOM 708 N N . ALA A 1 87 ? -23.963 -0.999 28.980 1.00 84.19 87 ALA A N 1
ATOM 709 C CA . ALA A 1 87 ? -24.639 0.160 29.570 1.00 84.19 87 ALA A CA 1
ATOM 710 C C . ALA A 1 87 ? -26.085 -0.122 30.036 1.00 84.19 87 ALA A C 1
ATOM 712 O O . ALA A 1 87 ? -26.605 0.576 30.903 1.00 84.19 87 ALA A O 1
ATOM 713 N N . LEU A 1 88 ? -26.752 -1.120 29.445 1.00 85.88 88 LEU A N 1
ATOM 714 C CA . LEU A 1 88 ? -28.110 -1.551 29.805 1.00 85.88 88 LEU A CA 1
ATOM 715 C C . LEU A 1 88 ? -28.131 -2.763 30.749 1.00 85.88 88 LEU A C 1
ATOM 717 O O . LEU A 1 88 ? -29.210 -3.200 31.160 1.00 85.88 88 LEU A O 1
ATOM 721 N N . ALA A 1 89 ? -26.972 -3.343 31.063 1.00 83.75 89 ALA A N 1
ATOM 722 C CA . ALA A 1 89 ? -26.884 -4.531 31.889 1.00 83.75 89 ALA A CA 1
ATOM 723 C C . ALA A 1 89 ? -27.148 -4.157 33.356 1.00 83.75 89 ALA A C 1
ATOM 725 O O . ALA A 1 89 ? -26.303 -3.585 34.037 1.00 83.75 89 ALA A O 1
ATOM 726 N N . ASN A 1 90 ? -28.328 -4.517 33.862 1.00 72.94 90 ASN A N 1
ATOM 727 C CA . ASN A 1 90 ? -28.616 -4.473 35.294 1.00 72.94 90 ASN A CA 1
ATOM 728 C C . ASN A 1 90 ? -28.028 -5.731 35.946 1.00 72.94 90 ASN A C 1
ATOM 730 O O . ASN A 1 90 ? -28.643 -6.797 35.907 1.00 72.94 90 ASN A O 1
ATOM 734 N N . THR A 1 91 ? -26.813 -5.619 36.480 1.00 73.50 91 THR A N 1
ATOM 735 C CA . THR A 1 91 ? -26.055 -6.724 37.089 1.00 73.50 91 THR A CA 1
ATOM 736 C C . THR A 1 91 ? -25.508 -6.307 38.452 1.00 73.50 91 THR A C 1
ATOM 738 O O . THR A 1 91 ? -25.088 -5.167 38.621 1.00 73.50 91 THR A O 1
ATOM 741 N N . ASP A 1 92 ? -25.465 -7.251 39.398 1.00 74.50 92 ASP A N 1
ATOM 742 C CA . ASP A 1 92 ? -24.864 -7.066 40.729 1.00 74.50 92 ASP A CA 1
ATOM 743 C C . ASP A 1 92 ? -23.319 -6.999 40.700 1.00 74.50 92 ASP A C 1
ATOM 745 O O . ASP A 1 92 ? -22.688 -6.679 41.707 1.00 74.50 92 ASP A O 1
ATOM 749 N N . PHE A 1 93 ? -22.692 -7.305 39.559 1.00 78.12 93 PHE A N 1
ATOM 750 C CA . PHE A 1 93 ? -21.245 -7.221 39.341 1.00 78.12 93 PHE A CA 1
ATOM 751 C C . PHE A 1 93 ? -20.812 -5.898 38.696 1.00 78.12 93 PHE A C 1
ATOM 753 O O . PHE A 1 93 ? -21.524 -5.332 37.866 1.00 78.12 93 PHE A O 1
ATOM 760 N N . ASP A 1 94 ? -19.592 -5.458 39.031 1.00 82.88 94 ASP A N 1
ATOM 761 C CA . ASP A 1 94 ? -18.949 -4.287 38.429 1.00 82.88 94 ASP A CA 1
ATOM 762 C C . ASP A 1 94 ? -18.577 -4.550 36.960 1.00 82.88 94 ASP A C 1
ATOM 764 O O . ASP A 1 94 ? -17.666 -5.322 36.655 1.00 82.88 94 ASP A O 1
ATOM 768 N N . ILE A 1 95 ? -19.299 -3.898 36.049 1.00 86.69 95 ILE A N 1
ATOM 769 C CA . ILE A 1 95 ? -19.107 -3.994 34.595 1.00 86.69 95 ILE A CA 1
ATOM 770 C C . ILE A 1 95 ? -18.097 -2.979 34.042 1.00 86.69 95 ILE A C 1
ATOM 772 O O . ILE A 1 95 ? -17.714 -3.090 32.877 1.00 86.69 95 ILE A O 1
ATOM 776 N N . LYS A 1 96 ? -17.623 -2.018 34.850 1.00 84.56 96 LYS A N 1
ATOM 777 C CA . LYS A 1 96 ? -16.692 -0.969 34.391 1.00 84.56 96 LYS A CA 1
ATOM 778 C C . LYS A 1 96 ? -15.392 -1.510 33.779 1.00 84.56 96 LYS A C 1
ATOM 780 O O . LYS A 1 96 ? -14.959 -0.947 32.775 1.00 84.56 96 LYS A O 1
ATOM 785 N N . PRO A 1 97 ? -14.766 -2.586 34.304 1.00 85.38 97 PRO A N 1
ATOM 786 C CA . PRO A 1 97 ? -13.588 -3.173 33.663 1.00 85.38 97 PRO A CA 1
ATOM 787 C C . PRO A 1 97 ? -13.884 -3.686 32.247 1.00 85.38 97 PRO A C 1
ATOM 789 O O . PRO A 1 97 ? -13.093 -3.466 31.337 1.00 85.38 97 PRO A O 1
ATOM 792 N N . LEU A 1 98 ? -15.060 -4.290 32.032 1.00 84.00 98 LEU A N 1
ATOM 793 C CA . LEU A 1 98 ? -15.488 -4.758 30.710 1.00 84.00 98 LEU A CA 1
ATOM 794 C C . LEU A 1 98 ? -15.748 -3.594 29.746 1.00 84.00 98 LEU A C 1
ATOM 796 O O . LEU A 1 98 ? -15.411 -3.682 28.566 1.00 84.00 98 LEU A O 1
ATOM 800 N N . GLU A 1 99 ? -16.341 -2.499 30.225 1.00 86.38 99 GLU A N 1
ATOM 801 C CA . GLU A 1 99 ? -16.523 -1.288 29.415 1.00 86.38 99 GLU A CA 1
ATOM 802 C C . GLU A 1 99 ? -15.177 -0.698 28.972 1.00 86.38 99 GLU A C 1
ATOM 804 O O . GLU A 1 99 ? -15.033 -0.292 27.812 1.00 86.38 99 GLU A O 1
ATOM 809 N N . GLN A 1 100 ? -14.188 -0.702 29.874 1.00 86.50 100 GLN A N 1
ATOM 810 C CA . GLN A 1 100 ? -12.827 -0.257 29.588 1.00 86.50 100 GLN A CA 1
ATOM 811 C C . GLN A 1 100 ? -12.153 -1.154 28.541 1.00 86.50 100 GLN A C 1
ATOM 813 O O . GLN A 1 100 ? -11.674 -0.631 27.536 1.00 86.50 100 GLN A O 1
ATOM 818 N N . ASP A 1 101 ? -12.215 -2.480 28.693 1.00 87.06 101 ASP A N 1
ATOM 819 C CA . ASP A 1 101 ? -11.656 -3.433 27.723 1.00 87.06 101 ASP A CA 1
ATOM 820 C C . ASP A 1 101 ? -12.256 -3.239 26.318 1.00 87.06 101 ASP A C 1
ATOM 822 O O . ASP A 1 101 ? -11.543 -3.242 25.311 1.00 87.06 101 ASP A O 1
ATOM 826 N N . VAL A 1 102 ? -13.573 -3.018 26.219 1.00 89.19 102 VAL A N 1
ATOM 827 C CA . VAL A 1 102 ? -14.247 -2.748 24.934 1.00 89.19 102 VAL A CA 1
ATOM 828 C C . VAL A 1 102 ? -13.801 -1.415 24.333 1.00 89.19 102 VAL A C 1
ATOM 830 O O . VAL A 1 102 ? -13.679 -1.298 23.109 1.00 89.19 102 VAL A O 1
ATOM 833 N N . SER A 1 103 ? -13.551 -0.406 25.165 1.00 85.94 103 SER A N 1
ATOM 834 C CA . SER A 1 103 ? -13.007 0.871 24.706 1.00 85.94 103 SER A CA 1
ATOM 835 C C . SER A 1 103 ? -11.571 0.733 24.201 1.00 85.94 103 SER A C 1
ATOM 837 O O . SER A 1 103 ? -11.249 1.260 23.135 1.00 85.94 103 SER A O 1
ATOM 839 N N . ASP A 1 104 ? -10.733 -0.018 24.907 1.00 86.88 104 ASP A N 1
ATOM 840 C CA . ASP A 1 104 ? -9.340 -0.242 24.529 1.00 86.88 104 ASP A CA 1
ATOM 841 C C . ASP A 1 104 ? -9.244 -1.060 23.234 1.00 86.88 104 ASP A C 1
ATOM 843 O O . ASP A 1 104 ? -8.495 -0.694 22.327 1.00 86.88 104 ASP A O 1
ATOM 847 N N . MET A 1 105 ? -10.090 -2.086 23.068 1.00 89.38 105 MET A N 1
ATOM 848 C CA . MET A 1 105 ? -10.220 -2.823 21.805 1.00 89.38 105 MET A CA 1
ATOM 849 C C . MET A 1 105 ? -10.618 -1.918 20.632 1.00 89.38 105 MET A C 1
ATOM 851 O O . MET A 1 105 ? -10.114 -2.100 19.522 1.00 89.38 105 MET A O 1
ATOM 855 N N . GLN A 1 106 ? -11.505 -0.940 20.855 1.00 85.62 106 GLN A N 1
ATOM 856 C CA . GLN A 1 106 ? -11.885 0.021 19.819 1.00 85.62 106 GLN A CA 1
ATOM 857 C C . GLN A 1 106 ? -10.699 0.906 19.415 1.00 85.62 106 GLN A C 1
ATOM 859 O O . GLN A 1 106 ? -10.445 1.063 18.221 1.00 85.62 106 GLN A O 1
ATOM 864 N N . ASN A 1 107 ? -9.954 1.430 20.388 1.00 85.81 107 ASN A N 1
ATOM 865 C CA . ASN A 1 107 ? -8.795 2.287 20.133 1.00 85.81 107 ASN A CA 1
ATOM 866 C C . ASN A 1 107 ? -7.688 1.527 19.386 1.00 85.81 107 ASN A C 1
ATOM 868 O O . ASN A 1 107 ? -7.211 1.984 18.350 1.00 85.81 107 ASN A O 1
ATOM 872 N N . MET A 1 108 ? -7.347 0.315 19.839 1.00 86.06 108 MET A N 1
ATOM 873 C CA . MET A 1 108 ? -6.355 -0.535 19.169 1.00 86.06 108 MET A CA 1
ATOM 874 C C . MET A 1 108 ? -6.746 -0.858 17.722 1.00 86.06 108 MET A C 1
ATOM 876 O O . MET A 1 108 ? -5.892 -0.916 16.834 1.00 86.06 108 MET A O 1
ATOM 880 N N . LEU A 1 109 ? -8.039 -1.081 17.473 1.00 86.00 109 LEU A N 1
ATOM 881 C CA . LEU A 1 109 ? -8.555 -1.306 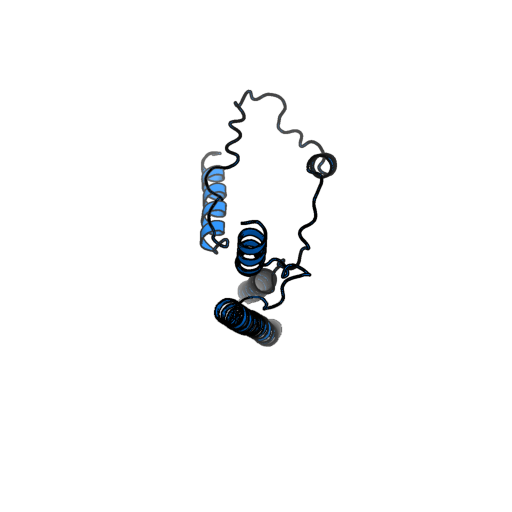16.130 1.00 86.00 109 LEU A CA 1
ATOM 882 C C . LEU A 1 109 ? -8.400 -0.054 15.258 1.00 86.00 109 LEU A C 1
ATOM 884 O O . LEU A 1 109 ? -7.959 -0.166 14.115 1.00 86.00 109 LEU A O 1
ATOM 888 N N . GLU A 1 110 ? -8.763 1.120 15.770 1.00 82.69 110 GLU A N 1
ATOM 889 C CA . GLU A 1 110 ? -8.636 2.390 15.049 1.00 82.69 110 GLU A CA 1
ATOM 890 C C . GLU A 1 110 ? -7.174 2.688 14.679 1.00 82.69 110 GLU A C 1
ATOM 892 O O . GLU A 1 110 ? -6.904 2.991 13.514 1.00 82.69 110 GLU A O 1
ATOM 897 N N . ASP A 1 111 ? -6.231 2.470 15.598 1.00 81.75 111 ASP A N 1
ATOM 898 C CA . ASP A 1 111 ? -4.791 2.627 15.354 1.00 81.75 111 ASP A CA 1
ATOM 899 C C . ASP A 1 111 ? -4.274 1.660 14.278 1.00 81.75 111 ASP A C 1
ATOM 901 O O . ASP A 1 111 ? -3.575 2.056 13.337 1.00 81.75 111 ASP A O 1
ATOM 905 N N . TYR A 1 112 ? -4.650 0.379 14.365 1.00 83.06 112 TYR A N 1
ATOM 906 C CA . TYR A 1 112 ? -4.268 -0.619 13.364 1.00 83.06 112 TYR A CA 1
ATOM 907 C C . TYR A 1 112 ? -4.810 -0.266 11.976 1.00 83.06 112 TYR A C 1
ATOM 909 O O . TYR A 1 112 ? -4.118 -0.412 10.964 1.00 83.06 112 TYR A O 1
ATOM 917 N N . LEU A 1 113 ? -6.051 0.211 11.911 1.00 79.75 113 LEU A N 1
ATOM 918 C CA . LEU A 1 113 ? -6.676 0.615 10.662 1.00 79.75 113 LEU A CA 1
ATOM 919 C C . LEU A 1 113 ? -6.049 1.880 10.094 1.00 79.75 113 LEU A C 1
ATOM 921 O O . LEU A 1 113 ? -5.878 1.933 8.878 1.00 79.75 113 LEU A O 1
ATOM 925 N N . ALA A 1 114 ? -5.691 2.859 10.923 1.00 77.31 114 ALA A N 1
ATOM 926 C CA . ALA A 1 114 ? -4.961 4.047 10.492 1.00 77.31 114 ALA A CA 1
ATOM 927 C C . ALA A 1 114 ? -3.611 3.658 9.866 1.00 77.31 114 ALA A C 1
ATOM 929 O O . ALA A 1 114 ? -3.302 4.063 8.743 1.00 77.31 114 ALA A O 1
ATOM 930 N N . PHE A 1 115 ? -2.869 2.762 10.522 1.00 74.88 115 PHE A N 1
ATOM 931 C CA . PHE A 1 115 ? -1.623 2.208 9.993 1.00 74.88 115 PHE A CA 1
ATOM 932 C C . PHE A 1 115 ? -1.827 1.471 8.660 1.00 74.88 115 PHE A C 1
ATOM 934 O O . PHE A 1 115 ? -1.090 1.688 7.698 1.00 74.88 115 PHE A O 1
ATOM 941 N N . ALA A 1 116 ? -2.841 0.611 8.571 1.00 75.50 116 ALA A N 1
ATOM 942 C CA . ALA A 1 116 ? -3.049 -0.251 7.410 1.00 75.50 116 ALA A CA 1
ATOM 943 C C . ALA A 1 116 ? -3.775 0.432 6.229 1.00 75.50 116 ALA A C 1
ATOM 945 O O . ALA A 1 116 ? -3.603 0.004 5.084 1.00 75.50 116 ALA A O 1
ATOM 946 N N . HIS A 1 117 ? -4.523 1.519 6.460 1.00 69.38 117 HIS A N 1
ATOM 947 C CA . HIS A 1 117 ? -4.944 2.449 5.397 1.00 69.38 117 HIS A CA 1
ATOM 948 C C . HIS A 1 117 ? -3.767 3.268 4.863 1.00 69.38 117 HIS A C 1
ATOM 950 O O . HIS A 1 117 ? -3.826 3.765 3.738 1.00 69.38 117 HIS A O 1
ATOM 956 N N . GLY A 1 118 ? -2.686 3.327 5.637 1.00 64.62 118 GLY A N 1
ATOM 957 C CA . GLY A 1 118 ? -1.467 4.008 5.296 1.00 64.62 118 GLY A CA 1
ATOM 958 C C . GLY A 1 118 ? -1.610 5.508 5.492 1.00 64.62 118 GLY A C 1
ATOM 959 O O . GLY A 1 118 ? -2.222 6.206 4.685 1.00 64.62 118 GLY A O 1
ATOM 960 N N . GLU A 1 119 ? -0.786 6.032 6.385 1.00 51.44 119 GLU A N 1
ATOM 961 C CA . GLU A 1 119 ? -0.061 7.296 6.193 1.00 51.44 119 GLU A CA 1
ATOM 962 C C . GLU A 1 119 ? 0.819 7.270 4.902 1.00 51.44 119 GLU A C 1
ATOM 964 O O . GLU A 1 119 ? 1.880 7.875 4.812 1.00 51.44 119 GLU A O 1
ATOM 969 N N . GLY A 1 120 ? 0.414 6.520 3.869 1.00 48.00 120 GLY A N 1
ATOM 970 C CA . GLY A 1 120 ? 1.194 6.094 2.707 1.00 48.00 120 GLY A CA 1
ATOM 971 C C . GLY A 1 120 ? 0.935 6.919 1.450 1.00 48.00 120 GLY A C 1
ATOM 972 O O . GLY A 1 120 ? 1.230 6.469 0.345 1.00 48.00 120 GLY A O 1
ATOM 973 N N . SER A 1 121 ? 0.375 8.118 1.606 1.00 48.91 121 SER A N 1
ATOM 974 C CA . SER A 1 121 ? 0.280 9.128 0.549 1.00 48.91 121 SER A CA 1
ATOM 975 C C . SER A 1 121 ? 0.782 10.494 1.028 1.00 48.91 121 SER A C 1
ATOM 977 O O . SER A 1 121 ? 0.386 11.525 0.475 1.00 48.91 121 SER A O 1
ATOM 979 N N . GLU A 1 122 ? 1.675 10.554 2.019 1.00 47.59 122 GLU A N 1
ATOM 980 C CA . GLU A 1 122 ? 2.488 11.761 2.117 1.00 47.59 122 GLU A CA 1
ATOM 981 C C . GLU A 1 122 ? 3.335 11.852 0.848 1.00 47.59 122 GLU A C 1
ATOM 983 O O . GLU A 1 122 ? 4.198 11.020 0.564 1.00 47.59 122 GLU A O 1
ATOM 988 N N . SER A 1 123 ? 3.031 12.853 0.021 1.00 45.84 123 SER A N 1
ATOM 989 C CA . SER A 1 123 ? 3.878 13.202 -1.108 1.00 45.84 123 SER A CA 1
ATOM 990 C C . SER A 1 123 ? 5.291 13.391 -0.569 1.00 45.84 123 SER A C 1
ATOM 992 O O . SER A 1 123 ? 5.479 14.241 0.303 1.00 45.84 123 SER A O 1
ATOM 994 N N . VAL A 1 124 ? 6.264 12.631 -1.077 1.00 49.75 124 VAL A N 1
ATOM 995 C CA . VAL A 1 124 ? 7.678 12.834 -0.749 1.00 49.75 124 VAL A CA 1
ATOM 996 C C . VAL A 1 124 ? 8.023 14.284 -1.089 1.00 49.75 124 VAL A C 1
ATOM 998 O O . VAL A 1 124 ? 8.165 14.643 -2.258 1.00 49.75 124 VAL A O 1
ATOM 1001 N N . LYS A 1 125 ? 8.087 15.135 -0.065 1.00 50.31 125 LYS A N 1
ATOM 1002 C CA . LYS A 1 125 ? 8.473 16.539 -0.172 1.00 50.31 125 LYS A CA 1
ATOM 1003 C C . LYS A 1 125 ? 9.895 16.660 0.343 1.00 50.31 125 LYS A C 1
ATOM 1005 O O . LYS A 1 125 ? 10.236 16.124 1.392 1.00 50.31 125 LYS A O 1
ATOM 1010 N N . THR A 1 126 ? 10.727 17.381 -0.394 1.00 57.81 126 THR A N 1
ATOM 1011 C CA . THR A 1 126 ? 11.998 17.879 0.130 1.00 57.81 126 THR A CA 1
ATOM 1012 C C . THR A 1 126 ? 11.694 18.821 1.289 1.00 57.81 126 THR A C 1
ATOM 1014 O O . THR A 1 126 ? 11.087 19.871 1.081 1.00 57.81 126 THR A O 1
ATOM 1017 N N . PHE A 1 127 ? 12.068 18.418 2.501 1.00 58.12 127 PHE A N 1
ATOM 1018 C CA . PHE A 1 127 ? 11.916 19.218 3.711 1.00 58.12 127 PHE A CA 1
ATOM 1019 C C . PHE A 1 127 ? 13.287 19.736 4.151 1.00 58.12 127 PHE A C 1
ATOM 1021 O O . PHE A 1 127 ? 14.267 18.990 4.123 1.00 58.12 127 PHE A O 1
ATOM 1028 N N . ASP A 1 128 ? 13.361 21.007 4.547 1.00 68.62 128 ASP A N 1
ATOM 1029 C CA . ASP A 1 128 ? 14.576 21.578 5.124 1.00 68.62 128 ASP A CA 1
ATOM 1030 C C . ASP A 1 128 ? 14.694 21.144 6.590 1.00 68.62 128 ASP A C 1
ATOM 1032 O O . ASP A 1 128 ? 13.903 21.545 7.450 1.00 68.62 128 ASP A O 1
ATOM 1036 N N . LEU A 1 129 ? 15.688 20.301 6.873 1.00 68.88 129 LEU A N 1
ATOM 1037 C CA . LEU A 1 129 ? 15.954 19.794 8.217 1.00 68.88 129 LEU A CA 1
ATOM 1038 C C . LEU A 1 129 ? 16.255 20.925 9.212 1.00 68.88 129 LEU A C 1
ATOM 1040 O O . LEU A 1 129 ? 15.861 20.819 10.372 1.00 68.88 129 LEU A O 1
ATOM 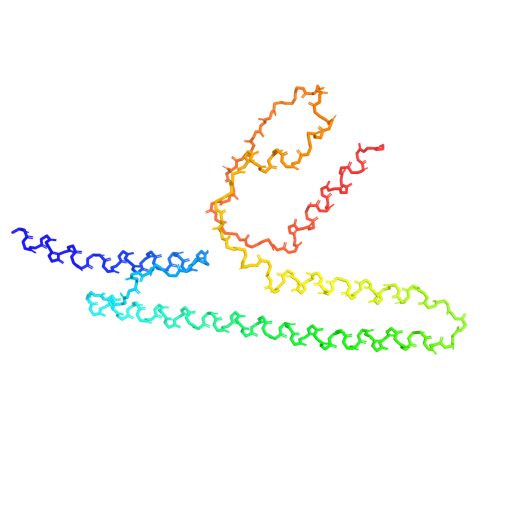1044 N N . ASN A 1 130 ? 16.878 22.027 8.781 1.00 70.88 130 ASN A N 1
ATOM 1045 C CA . ASN A 1 130 ? 17.152 23.166 9.663 1.00 70.88 130 ASN A CA 1
ATOM 1046 C C . ASN A 1 130 ? 15.864 23.890 10.064 1.00 70.88 130 ASN A C 1
ATOM 1048 O O . ASN A 1 130 ? 15.705 24.268 11.225 1.00 70.88 130 ASN A O 1
ATOM 1052 N N . ALA A 1 131 ? 14.914 24.028 9.137 1.00 71.25 131 ALA A N 1
ATOM 1053 C CA . ALA A 1 131 ? 13.607 24.614 9.429 1.00 71.25 131 ALA A CA 1
ATOM 1054 C C . ALA A 1 131 ? 12.777 23.731 10.380 1.00 71.25 131 ALA A C 1
ATOM 1056 O O . ALA A 1 131 ? 12.030 24.254 11.207 1.00 71.25 131 ALA A O 1
ATOM 1057 N N . LEU A 1 132 ? 12.931 22.401 10.311 1.00 73.06 132 LEU A N 1
ATOM 1058 C CA . LEU A 1 132 ? 12.311 21.481 11.271 1.00 73.06 132 LEU A CA 1
ATOM 1059 C C . LEU A 1 132 ? 12.881 21.692 12.676 1.00 73.06 132 LEU A C 1
ATOM 1061 O O . LEU A 1 132 ? 12.126 21.818 13.636 1.00 73.06 132 LEU A O 1
ATOM 1065 N N . MET A 1 133 ? 14.210 21.765 12.779 1.00 69.75 133 MET A N 1
ATOM 1066 C CA . MET A 1 133 ? 14.918 21.900 14.054 1.00 69.75 133 MET A CA 1
ATOM 1067 C C . MET A 1 133 ? 14.610 23.227 14.754 1.00 69.75 133 MET A C 1
ATOM 1069 O O . MET A 1 133 ? 14.540 23.253 15.974 1.00 69.75 133 MET A O 1
ATOM 1073 N N . GLN A 1 134 ? 14.355 24.306 14.009 1.00 70.81 134 GLN A N 1
ATOM 1074 C CA . GLN A 1 134 ? 13.923 25.590 14.583 1.00 70.81 134 GLN A CA 1
ATOM 1075 C C . GLN A 1 134 ? 12.471 25.582 15.082 1.00 70.81 134 GLN A C 1
ATOM 1077 O O . GLN A 1 134 ? 12.102 26.405 15.917 1.00 70.81 134 GLN A O 1
ATOM 1082 N N . LYS A 1 135 ? 11.634 24.669 14.572 1.00 67.50 135 LYS A N 1
ATOM 1083 C CA . LYS A 1 135 ? 10.222 24.549 14.964 1.00 67.50 135 LYS A CA 1
ATOM 1084 C C . LYS A 1 135 ? 10.041 23.805 16.289 1.00 67.50 135 LYS A C 1
ATOM 1086 O O . LYS A 1 135 ? 8.997 23.943 16.925 1.00 67.50 135 LYS A O 1
ATOM 1091 N N . PHE A 1 136 ? 11.045 23.039 16.711 1.00 62.62 136 PHE A N 1
ATOM 1092 C CA . PHE A 1 136 ? 11.102 22.468 18.048 1.00 62.62 136 PHE A CA 1
ATOM 1093 C C . PHE A 1 136 ? 11.874 23.426 18.965 1.00 62.62 136 PHE A C 1
ATOM 1095 O O . PHE A 1 136 ? 12.997 23.803 18.630 1.00 62.62 136 PHE A O 1
ATOM 1102 N N . PRO A 1 137 ? 11.309 23.848 20.111 1.00 64.69 137 PRO A N 1
ATOM 1103 C CA . PRO A 1 137 ? 12.064 24.642 21.071 1.00 64.69 137 PRO A CA 1
ATOM 1104 C C . PRO A 1 137 ? 13.312 23.855 21.499 1.00 64.69 137 PRO A C 1
ATOM 1106 O O . PRO A 1 137 ? 13.228 22.629 21.635 1.00 64.69 137 PRO A O 1
ATOM 1109 N N . PRO A 1 138 ? 14.468 24.513 21.711 1.00 57.34 138 PRO A N 1
ATOM 1110 C CA . PRO A 1 138 ? 15.653 23.829 22.208 1.00 57.34 138 PRO A CA 1
ATOM 1111 C C . PRO A 1 138 ? 15.297 23.146 23.531 1.00 57.34 138 PRO A C 1
ATOM 1113 O O . PRO A 1 138 ? 14.984 23.810 24.519 1.00 57.34 138 PRO A O 1
ATOM 1116 N N . MET A 1 139 ? 15.284 21.810 23.540 1.00 50.34 139 MET A N 1
ATOM 1117 C CA . MET A 1 139 ? 15.035 21.059 24.766 1.00 50.34 139 MET A CA 1
ATOM 1118 C C . MET A 1 139 ? 16.169 21.357 25.763 1.00 50.34 139 MET A C 1
ATOM 1120 O O . MET A 1 139 ? 17.338 21.203 25.401 1.00 50.34 139 MET A O 1
ATOM 1124 N N . PRO A 1 140 ? 15.869 21.734 27.018 1.00 48.03 140 PRO A N 1
ATOM 1125 C CA . PRO A 1 140 ? 16.872 22.172 27.993 1.00 48.03 140 PRO A CA 1
ATOM 1126 C C . PRO A 1 140 ? 17.749 21.046 28.588 1.00 48.03 140 PRO A C 1
ATOM 1128 O O . PRO A 1 140 ? 18.317 21.228 29.657 1.00 48.03 140 PRO A O 1
ATOM 1131 N N . ILE A 1 141 ? 17.898 19.883 27.936 1.00 47.72 141 ILE A N 1
ATOM 1132 C CA . ILE A 1 141 ? 18.536 18.690 28.545 1.00 47.72 141 ILE A CA 1
ATOM 1133 C C . ILE A 1 141 ? 19.952 18.396 28.008 1.00 47.72 141 ILE A C 1
ATOM 1135 O O . ILE A 1 141 ? 20.579 17.426 28.408 1.00 47.72 141 ILE A O 1
ATOM 1139 N N . PHE A 1 142 ? 20.540 19.246 27.164 1.00 42.50 142 PHE A N 1
ATOM 1140 C CA . PHE A 1 142 ? 21.927 19.033 26.715 1.00 42.50 142 PHE A CA 1
ATOM 1141 C C . PHE A 1 142 ? 22.825 20.244 26.944 1.00 42.50 142 PHE A C 1
ATOM 1143 O O . PHE A 1 142 ? 23.579 20.659 26.069 1.00 42.50 142 PHE A O 1
ATOM 1150 N N . THR A 1 143 ? 22.800 20.792 28.156 1.00 42.84 143 THR A N 1
ATOM 1151 C CA . THR A 1 143 ? 23.956 21.529 28.670 1.00 42.84 143 THR A CA 1
ATOM 1152 C C . THR A 1 143 ? 24.783 20.574 29.519 1.00 42.84 143 THR A C 1
ATOM 1154 O O . THR A 1 143 ? 24.407 20.258 30.642 1.00 42.84 143 THR A O 1
ATOM 1157 N N . ASN A 1 144 ? 25.931 20.164 28.979 1.00 38.50 144 ASN A N 1
ATOM 1158 C CA . ASN A 1 144 ? 27.047 19.582 29.726 1.00 38.50 144 ASN A CA 1
ATOM 1159 C C . ASN A 1 144 ? 27.020 18.067 30.014 1.00 38.50 144 ASN A C 1
ATOM 1161 O O . ASN A 1 144 ? 27.129 17.636 31.157 1.00 38.50 144 ASN A O 1
ATOM 1165 N N . VAL A 1 145 ? 27.010 17.250 28.955 1.00 39.66 145 VAL A N 1
ATOM 1166 C CA . VAL A 1 145 ? 27.708 15.955 28.991 1.00 39.66 145 VAL A CA 1
ATOM 1167 C C . VAL A 1 145 ? 28.481 15.803 27.686 1.00 39.66 145 VAL A C 1
ATOM 1169 O O . VAL A 1 145 ? 27.895 15.791 26.605 1.00 39.66 145 VAL A O 1
ATOM 1172 N N . ASN A 1 146 ? 29.806 15.709 27.785 1.00 38.75 146 ASN A N 1
ATOM 1173 C CA . ASN A 1 146 ? 30.705 15.402 26.676 1.00 38.75 146 ASN A CA 1
ATOM 1174 C C . ASN A 1 146 ? 30.532 13.927 26.268 1.00 38.75 146 ASN A C 1
ATOM 1176 O O . ASN A 1 146 ? 31.390 13.091 26.537 1.00 38.75 146 ASN A O 1
ATOM 1180 N N . PHE A 1 147 ? 29.386 13.584 25.680 1.00 36.53 147 PHE A N 1
ATOM 1181 C CA . PHE A 1 147 ? 29.247 12.339 24.939 1.00 36.53 147 PHE A CA 1
ATOM 1182 C C . PHE A 1 147 ? 29.822 12.576 23.542 1.00 36.53 147 PHE A C 1
ATOM 1184 O O . PHE A 1 147 ? 29.364 13.496 22.858 1.00 36.53 147 PHE A O 1
ATOM 1191 N N . PRO A 1 148 ? 30.785 11.766 23.066 1.00 30.47 148 PRO A N 1
ATOM 1192 C CA . PRO A 1 148 ? 31.082 11.750 21.648 1.00 30.47 148 PRO A CA 1
ATOM 1193 C C . PRO A 1 148 ? 29.782 11.366 20.942 1.00 30.47 148 PRO A C 1
ATOM 1195 O O . PRO A 1 148 ? 29.280 10.251 21.105 1.00 30.47 148 PRO A O 1
ATOM 1198 N N . ILE A 1 149 ? 29.208 12.308 20.192 1.00 38.00 149 ILE A N 1
ATOM 1199 C CA . ILE A 1 149 ? 28.113 12.041 19.266 1.00 38.00 149 ILE A CA 1
ATOM 1200 C C . ILE A 1 149 ? 28.717 11.141 18.190 1.00 38.00 149 ILE A C 1
ATOM 1202 O O . ILE A 1 149 ? 29.175 11.597 17.143 1.00 38.00 149 ILE A O 1
ATOM 1206 N N . VAL A 1 150 ? 28.767 9.836 18.458 1.00 35.50 150 VAL A N 1
ATOM 1207 C CA . VAL A 1 150 ? 28.911 8.841 17.407 1.00 35.50 150 VAL A CA 1
ATOM 1208 C C . VAL A 1 150 ? 27.580 8.880 16.688 1.00 35.50 150 VAL A C 1
ATOM 1210 O O . VAL A 1 150 ? 26.625 8.187 17.038 1.00 35.50 150 VAL A O 1
ATOM 1213 N N . LEU A 1 151 ? 27.513 9.777 15.711 1.00 35.06 151 LEU A N 1
ATOM 1214 C CA . LEU A 1 151 ? 26.470 9.846 14.716 1.00 35.06 151 LEU A CA 1
ATOM 1215 C C . LEU A 1 151 ? 26.503 8.505 13.968 1.00 35.06 151 LEU A C 1
ATOM 1217 O O . LEU A 1 151 ? 27.115 8.379 12.911 1.00 35.06 151 LEU A O 1
ATOM 1221 N N . LYS A 1 152 ? 25.883 7.458 14.526 1.00 33.00 152 LYS A N 1
ATOM 1222 C CA . LYS A 1 152 ? 25.668 6.179 13.840 1.00 33.00 152 LYS A CA 1
ATOM 1223 C C . LYS A 1 152 ? 24.502 6.346 12.871 1.00 33.00 152 LYS A C 1
ATOM 1225 O O . LYS A 1 152 ? 23.494 5.651 12.925 1.00 33.00 152 LYS A O 1
ATOM 1230 N N . VAL A 1 153 ? 24.646 7.331 11.995 1.00 36.91 153 VAL A N 1
ATOM 1231 C CA . VAL A 1 153 ? 23.789 7.560 10.849 1.00 36.91 153 VAL A CA 1
ATOM 1232 C C . VAL A 1 153 ? 24.361 6.697 9.727 1.00 36.91 153 VAL A C 1
ATOM 1234 O O . VAL A 1 153 ? 25.446 6.944 9.216 1.00 36.91 153 VAL A O 1
ATOM 1237 N N . LEU A 1 154 ? 23.578 5.672 9.379 1.00 36.62 154 LEU A N 1
ATOM 1238 C CA . LEU A 1 154 ? 23.575 4.949 8.102 1.00 36.62 154 LEU A CA 1
ATOM 1239 C C . LEU A 1 154 ? 24.697 3.929 7.840 1.00 36.62 154 LEU A C 1
ATOM 1241 O O . LEU A 1 154 ? 25.600 4.172 7.046 1.00 36.62 154 LEU A O 1
ATOM 1245 N N . HIS A 1 155 ? 24.517 2.689 8.315 1.00 28.72 155 HIS A N 1
ATOM 1246 C CA . HIS A 1 155 ? 24.961 1.542 7.500 1.00 28.72 155 HIS A CA 1
ATOM 1247 C C . HIS A 1 155 ? 24.009 0.328 7.440 1.00 28.72 155 HIS A C 1
ATOM 1249 O O . HIS A 1 155 ? 24.391 -0.726 6.941 1.00 28.72 155 HIS A O 1
ATOM 1255 N N . THR A 1 156 ? 22.736 0.445 7.837 1.00 35.59 156 THR A N 1
ATOM 1256 C CA . THR A 1 156 ? 21.803 -0.700 7.696 1.00 35.59 156 THR A CA 1
ATOM 1257 C C . THR A 1 156 ? 20.418 -0.307 7.188 1.00 35.59 156 THR A C 1
ATOM 1259 O O . THR A 1 156 ? 19.414 -0.838 7.634 1.00 35.59 156 THR A O 1
ATOM 1262 N N . TYR A 1 157 ? 20.347 0.624 6.233 1.00 35.25 157 TYR A N 1
ATOM 1263 C CA . TYR A 1 157 ? 19.092 0.943 5.527 1.00 35.25 157 TYR A CA 1
ATOM 1264 C C . TYR A 1 157 ? 19.250 0.959 3.997 1.00 35.25 157 TYR A C 1
ATOM 1266 O O . TYR A 1 157 ? 18.516 1.644 3.292 1.00 35.25 157 TYR A O 1
ATOM 1274 N N . LYS A 1 158 ? 20.199 0.179 3.451 1.00 34.25 158 LYS A N 1
ATOM 1275 C CA . LYS A 1 158 ? 20.345 0.000 1.991 1.00 34.25 158 LYS A CA 1
ATOM 1276 C C . LYS A 1 158 ? 19.556 -1.190 1.423 1.00 34.25 158 LYS A C 1
ATOM 1278 O O . LYS A 1 158 ? 19.670 -1.496 0.242 1.00 34.25 158 LYS A O 1
ATOM 1283 N N . SER A 1 159 ? 18.701 -1.841 2.202 1.00 33.59 159 SER A N 1
ATOM 1284 C CA . SER A 1 159 ? 17.836 -2.887 1.652 1.00 33.59 159 SER A CA 1
ATOM 1285 C C . SER A 1 159 ? 16.626 -3.104 2.548 1.00 33.59 159 SER A C 1
ATOM 1287 O O . SER A 1 159 ? 16.757 -3.682 3.617 1.00 33.59 159 SER A O 1
ATOM 1289 N N . ALA A 1 160 ? 15.481 -2.595 2.089 1.00 37.06 160 ALA A N 1
ATOM 1290 C CA . ALA A 1 160 ? 14.143 -3.154 2.265 1.00 37.06 160 ALA A CA 1
ATOM 1291 C C . ALA A 1 160 ? 13.864 -3.962 3.550 1.00 37.06 160 ALA A C 1
ATOM 1293 O O . ALA A 1 160 ? 14.266 -5.116 3.631 1.00 37.06 160 ALA A O 1
ATOM 1294 N N . LEU A 1 161 ? 13.026 -3.436 4.449 1.00 36.84 161 LEU A N 1
ATOM 1295 C CA . LEU A 1 161 ? 11.689 -4.001 4.685 1.00 36.84 161 LEU A CA 1
ATOM 1296 C C . LEU A 1 161 ? 10.884 -3.122 5.652 1.00 36.84 161 LEU A C 1
ATOM 1298 O O . LEU A 1 161 ? 11.403 -2.596 6.628 1.00 36.84 161 LEU A O 1
ATOM 1302 N N . VAL A 1 162 ? 9.603 -2.999 5.323 1.00 47.12 162 VAL A N 1
ATOM 1303 C CA . VAL A 1 162 ? 8.473 -2.488 6.111 1.00 47.12 162 VAL A CA 1
ATOM 1304 C C . VAL A 1 162 ? 8.643 -2.736 7.622 1.00 47.12 162 VAL A C 1
ATOM 1306 O O . VAL A 1 162 ? 8.972 -3.867 7.991 1.00 47.12 162 VAL A O 1
ATOM 1309 N N . PRO A 1 163 ? 8.385 -1.754 8.512 1.00 39.94 163 PRO A N 1
ATOM 1310 C CA . PRO A 1 163 ? 8.403 -2.020 9.944 1.00 39.94 163 PRO A CA 1
ATOM 1311 C C . PRO A 1 163 ? 7.275 -3.006 10.265 1.00 39.94 163 PRO A C 1
ATOM 1313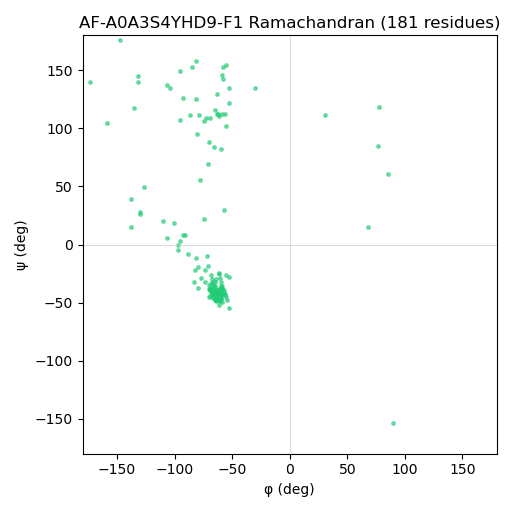 O O . PRO A 1 163 ? 6.096 -2.739 10.043 1.00 39.94 163 PRO A O 1
ATOM 1316 N N . SER A 1 164 ? 7.661 -4.190 10.729 1.00 47.16 164 SER A N 1
ATOM 1317 C CA . SER A 1 164 ? 6.736 -5.193 11.250 1.00 47.16 164 SER A CA 1
ATOM 1318 C C . SER A 1 164 ? 6.373 -4.848 12.704 1.00 47.16 164 SER A C 1
ATOM 1320 O O . SER A 1 164 ? 7.159 -4.174 13.375 1.00 47.16 164 SER A O 1
ATOM 1322 N N . PRO A 1 165 ? 5.239 -5.336 13.241 1.00 44.62 165 PRO A N 1
ATOM 1323 C CA . PRO A 1 165 ? 4.844 -5.126 14.643 1.00 44.62 165 PRO A CA 1
ATOM 1324 C C . PRO A 1 165 ? 5.935 -5.516 15.659 1.00 44.62 165 PRO A C 1
ATOM 1326 O O . PRO A 1 165 ? 6.064 -4.913 16.719 1.00 44.62 165 PRO A O 1
ATOM 1329 N N . THR A 1 166 ? 6.800 -6.465 15.299 1.00 42.69 166 THR A N 1
ATOM 1330 C CA . THR A 1 166 ? 7.988 -6.879 16.059 1.00 42.69 166 THR A CA 1
ATOM 1331 C C . THR A 1 166 ? 9.015 -5.762 16.281 1.00 42.69 166 THR A C 1
ATOM 1333 O O . THR A 1 166 ? 9.698 -5.756 17.302 1.00 42.69 166 THR A O 1
ATOM 1336 N N . SER A 1 167 ? 9.103 -4.779 15.383 1.00 41.00 167 SER A N 1
ATOM 1337 C CA . SER A 1 167 ? 9.998 -3.621 15.521 1.00 41.00 167 SER A CA 1
ATOM 1338 C C . SER A 1 167 ? 9.506 -2.622 16.578 1.00 41.00 167 SER A C 1
ATOM 1340 O O . SER A 1 167 ? 10.327 -2.026 17.273 1.00 41.00 167 SER A O 1
ATOM 1342 N N . LEU A 1 168 ? 8.184 -2.491 16.761 1.00 44.59 168 LEU A N 1
ATOM 1343 C CA . LEU A 1 168 ? 7.596 -1.714 17.861 1.00 44.59 168 LEU A CA 1
ATOM 1344 C C . LEU A 1 168 ? 7.805 -2.398 19.218 1.00 44.59 168 LEU A C 1
ATOM 1346 O O . LEU A 1 168 ? 8.062 -1.714 20.205 1.00 44.59 168 LEU A O 1
ATOM 1350 N N . ILE A 1 169 ? 7.779 -3.734 19.266 1.00 46.38 169 ILE A N 1
ATOM 1351 C CA . ILE A 1 169 ? 8.037 -4.503 20.496 1.00 46.38 169 ILE A CA 1
ATOM 1352 C C . ILE A 1 169 ? 9.477 -4.287 20.985 1.00 46.38 169 ILE A C 1
ATOM 1354 O O . ILE A 1 169 ? 9.695 -4.126 22.182 1.00 46.38 169 ILE A O 1
ATOM 1358 N N . ILE A 1 170 ? 10.459 -4.204 20.080 1.00 44.88 170 ILE A N 1
ATOM 1359 C CA . ILE A 1 170 ? 11.861 -3.921 20.442 1.00 44.88 170 ILE A CA 1
ATOM 1360 C C . ILE A 1 170 ? 12.016 -2.494 20.989 1.00 44.88 170 ILE A C 1
ATOM 1362 O O . ILE A 1 170 ? 12.743 -2.287 21.960 1.00 44.88 170 ILE A O 1
ATOM 1366 N N . LEU A 1 171 ? 11.297 -1.519 20.422 1.00 46.34 171 LEU A N 1
ATOM 1367 C CA . LEU A 1 171 ? 11.313 -0.132 20.897 1.00 46.34 171 LEU A CA 1
ATOM 1368 C C . LEU A 1 171 ? 10.665 0.000 22.290 1.00 46.34 171 LEU A C 1
ATOM 1370 O O . LEU A 1 171 ? 11.195 0.693 23.158 1.00 46.34 171 LEU A O 1
ATOM 1374 N N . TYR A 1 172 ? 9.568 -0.725 22.530 1.00 47.41 172 TYR A N 1
ATOM 1375 C CA . TYR A 1 172 ? 8.887 -0.763 23.827 1.00 47.41 172 TYR A CA 1
ATOM 1376 C C . TYR A 1 172 ? 9.711 -1.506 24.894 1.00 47.41 172 TYR A C 1
ATOM 1378 O O . TYR A 1 172 ? 9.797 -1.049 26.033 1.00 47.41 172 TYR A O 1
ATOM 1386 N N . GLN A 1 173 ? 10.396 -2.596 24.523 1.00 41.41 173 GLN A N 1
ATOM 1387 C CA . GLN A 1 173 ? 11.317 -3.315 25.412 1.00 41.41 173 GLN A CA 1
ATOM 1388 C C . GLN A 1 173 ? 12.560 -2.484 25.761 1.00 41.41 173 GLN A C 1
ATOM 1390 O O . GLN A 1 173 ? 13.016 -2.514 26.901 1.00 41.41 173 GLN A O 1
ATOM 1395 N N . MET A 1 174 ? 13.071 -1.664 24.835 1.00 43.31 174 MET A N 1
ATOM 1396 C CA . MET A 1 174 ? 14.145 -0.706 25.141 1.00 43.31 174 MET A CA 1
ATOM 1397 C C . MET A 1 174 ? 13.701 0.370 26.138 1.00 43.31 174 MET A C 1
ATOM 1399 O O . MET A 1 174 ? 14.459 0.717 27.043 1.00 43.31 174 MET A O 1
ATOM 1403 N N . HIS A 1 175 ? 12.471 0.875 26.007 1.00 42.88 175 HIS A N 1
ATOM 1404 C CA . HIS A 1 175 ? 11.912 1.847 26.947 1.00 42.88 175 HIS A CA 1
ATOM 1405 C C . HIS A 1 175 ? 11.661 1.228 28.338 1.00 42.88 175 HIS A C 1
ATOM 1407 O O . HIS A 1 17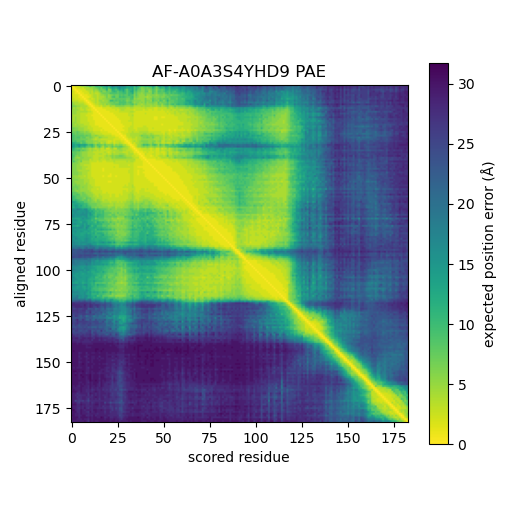5 ? 11.856 1.893 29.354 1.00 42.88 175 HIS A O 1
ATOM 1413 N N . PHE A 1 176 ? 11.304 -0.060 28.400 1.00 40.66 176 PHE A N 1
ATOM 1414 C CA . PHE A 1 176 ? 11.145 -0.806 29.653 1.00 40.66 176 PHE A CA 1
ATOM 1415 C C . PHE A 1 176 ? 12.489 -1.061 30.361 1.00 40.66 176 PHE A C 1
ATOM 1417 O O . PHE A 1 176 ? 12.606 -0.778 31.552 1.00 40.66 176 PHE A O 1
ATOM 1424 N N . VAL A 1 177 ? 13.529 -1.478 29.627 1.00 42.69 177 VAL A N 1
ATOM 1425 C CA . VAL A 1 177 ? 14.883 -1.709 30.176 1.00 42.69 177 VAL A CA 1
ATOM 1426 C C . VAL A 1 177 ? 15.529 -0.414 30.691 1.00 42.69 177 VAL A C 1
ATOM 1428 O O . VAL A 1 177 ? 16.193 -0.424 31.728 1.00 42.69 177 VAL A O 1
ATOM 1431 N N . MET A 1 178 ? 15.288 0.723 30.029 1.00 45.12 178 MET A N 1
ATOM 1432 C CA . MET A 1 178 ? 15.748 2.039 30.503 1.00 45.12 178 MET A CA 1
ATOM 1433 C C . MET A 1 178 ? 15.049 2.484 31.795 1.00 45.12 178 MET A C 1
ATOM 1435 O O . MET A 1 178 ? 15.657 3.168 32.614 1.00 45.12 178 MET A O 1
ATOM 1439 N N . ARG A 1 179 ? 13.797 2.068 32.022 1.00 43.31 179 ARG A N 1
ATOM 1440 C CA . ARG A 1 179 ? 13.046 2.411 33.239 1.00 43.31 179 ARG A CA 1
ATOM 1441 C C . ARG A 1 179 ? 13.476 1.574 34.450 1.00 43.31 179 ARG A C 1
ATOM 1443 O O . ARG A 1 179 ? 13.415 2.072 35.567 1.00 43.31 179 ARG A O 1
ATOM 1450 N N . THR A 1 180 ? 13.959 0.350 34.232 1.00 40.88 180 THR A N 1
ATOM 1451 C CA . THR A 1 180 ? 14.470 -0.548 35.289 1.00 40.88 180 THR A CA 1
ATOM 1452 C C . THR A 1 180 ? 15.912 -0.272 35.724 1.00 40.88 180 THR A C 1
ATOM 1454 O O . THR A 1 180 ? 16.342 -0.804 36.738 1.00 40.88 180 THR A O 1
ATOM 1457 N N . LEU A 1 181 ? 16.664 0.553 34.986 1.00 41.16 181 LEU A N 1
ATOM 1458 C CA . LEU A 1 181 ? 18.030 0.975 35.347 1.00 41.16 181 LEU A CA 1
ATOM 1459 C C . LEU A 1 181 ? 18.071 2.331 36.082 1.00 41.16 181 LEU A C 1
ATOM 1461 O O . LEU A 1 181 ? 19.150 2.835 36.376 1.00 41.16 181 LEU A O 1
ATOM 1465 N N . SER A 1 182 ? 16.903 2.920 36.367 1.00 42.47 182 SER A N 1
ATOM 1466 C CA . SER A 1 182 ? 16.744 4.202 37.072 1.00 42.47 182 SER A CA 1
ATOM 1467 C C . SER A 1 182 ? 16.153 4.048 38.488 1.00 42.47 182 SER A C 1
ATOM 1469 O O . SER A 1 182 ? 15.621 5.018 39.036 1.00 42.47 182 SER A O 1
ATOM 1471 N N . THR A 1 183 ? 16.244 2.855 39.079 1.00 42.25 183 THR A N 1
ATOM 1472 C CA . THR A 1 183 ? 15.965 2.578 40.501 1.00 42.25 183 THR A CA 1
ATOM 1473 C C . THR A 1 183 ? 17.129 1.842 41.124 1.00 42.25 183 THR A C 1
ATOM 1475 O O . THR A 1 183 ? 17.577 0.868 40.477 1.00 42.25 183 THR A O 1
#